Protein AF-0000000067662778 (afdb_homodimer)

Organism: Oreochromis niloticus (NCBI:txid8128)

Nearest PDB structures (foldseek):
  1ijt-assembly1_A  TM=9.883E-01  e=2.139E-20  Homo sapiens
  8om6-assembly1_A  TM=9.585E-01  e=1.084E-14  Homo sapiens
  8hue-assembly1_A  TM=9.771E-01  e=4.782E-14  Homo sapiens
  1ev2-assembly1_A  TM=9.787E-01  e=8.754E-14  Homo sapiens
  8hu7-assembly1_A  TM=9.776E-01  e=1.436E-13  Homo sapiens

Sequence (356 aa):
NQTSVTFSSAPLPVISRTRQTVRSAGSLVSPSSNVWDKREVTAKDGEYLLGIKRLRRLYCNVGIGFHIQVLPNGKITGVHNENRYTLLEISPVERGVVTLYGVRSGLFVAMNDKGKLYGSGHYNDECKFKENILANNYNAYESAAYPGMYIGLSKMGKSKRGNRVTPKMTMTHFLPRINQTSVTFSSAPLPVISRTRQTVRSAGSLVSPSSNVWDKREVTAKDGEYLLGIKRLRRLYCNVGIGFHIQVLPNGKITGVHNENRYTLLEISPVERGVVTLYGVRSGLFVAMNDKGKLYGSGHYNDECKFKENILANNYNAYESAAYPGMYIGLSKMGKSKRGNRVTPKMTMTHFLPRI

Secondary structure (DSSP, 8-state):
--------------------------------------------TTGGGTTEEEEEEEEE-STT-EEEEE-TTS-EEEESS--TTS-EEEEEEETTEEEEEETTT--EEEE-TTS-EEEESS--GGG-EEEEE-TTS-EEEEESSSTT-B--B-TTSBBPPGGG--TTSGGG-BEEE-/--------------------------------------------TTGGGTTEEEEEEEEE-STT-EEEEE-TTS-EEEESS--TTS-EEEEEEETTEEEEEETTT--EEEE-TT--EEEESS--GGG-EEEEE-TTS-EEEEESSSTT-B--B-TTSBBPPGGG--TTSGGG-BEEE-

Structure (mmCIF, N/CA/C/O backbone):
data_AF-0000000067662778-model_v1
#
loop_
_entity.id
_entity.type
_entity.pdbx_description
1 polymer 'Fibroblast growth factor'
#
loop_
_atom_site.group_PDB
_atom_site.id
_atom_site.type_symbol
_atom_site.label_atom_id
_atom_site.label_alt_id
_atom_site.label_comp_id
_atom_site.label_asym_id
_atom_site.label_entity_id
_atom_site.label_seq_id
_atom_site.pdbx_PDB_ins_code
_atom_site.Cartn_x
_atom_site.Cartn_y
_atom_site.Cartn_z
_atom_site.occupancy
_atom_site.B_iso_or_equiv
_atom_site.auth_seq_id
_atom_site.auth_comp_id
_atom_site.auth_asym_id
_atom_site.auth_atom_id
_atom_site.pdbx_PDB_model_num
ATOM 1 N N . ASN A 1 1 ? -49.344 74.562 -76.812 1 25.36 1 ASN A N 1
ATOM 2 C CA . ASN A 1 1 ? -48.375 73.562 -76.375 1 25.36 1 ASN A CA 1
ATOM 3 C C . ASN A 1 1 ? -47.906 73.812 -74.938 1 25.36 1 ASN A C 1
ATOM 5 O O . ASN A 1 1 ? -47.438 74.875 -74.625 1 25.36 1 ASN A O 1
ATOM 9 N N . GLN A 1 2 ? -48.531 73.062 -73.875 1 24.56 2 GLN A N 1
ATOM 10 C CA . GLN A 1 2 ? -48.938 73.125 -72.5 1 24.56 2 GLN A CA 1
ATOM 11 C C . GLN A 1 2 ? -47.75 72.938 -71.562 1 24.56 2 GLN A C 1
ATOM 13 O O . GLN A 1 2 ? -47.406 71.812 -71.25 1 24.56 2 GLN A O 1
ATOM 18 N N . THR A 1 3 ? -46.625 73.625 -71.688 1 27.08 3 THR A N 1
ATOM 19 C CA . THR A 1 3 ? -45.281 73.375 -71.188 1 27.08 3 THR A CA 1
ATOM 20 C C . THR A 1 3 ? -45.25 73.562 -69.625 1 27.08 3 THR A C 1
ATOM 22 O O . THR A 1 3 ? -44.188 73.625 -69.062 1 27.08 3 THR A O 1
ATOM 25 N N . SER A 1 4 ? -46.406 73.438 -68.812 1 25.17 4 SER A N 1
ATOM 26 C CA . SER A 1 4 ? -46.5 74.125 -67.5 1 25.17 4 SER A CA 1
ATOM 27 C C . SER A 1 4 ? -45.656 73.375 -66.5 1 25.17 4 SER A C 1
ATOM 29 O O . SER A 1 4 ? -45.781 73.625 -65.312 1 25.17 4 SER A O 1
ATOM 31 N N . VAL A 1 5 ? -44.438 72.688 -66.75 1 28.5 5 VAL A N 1
ATOM 32 C CA . VAL A 1 5 ? -44.25 71.625 -65.875 1 28.5 5 VAL A CA 1
ATOM 33 C C . VAL A 1 5 ? -43.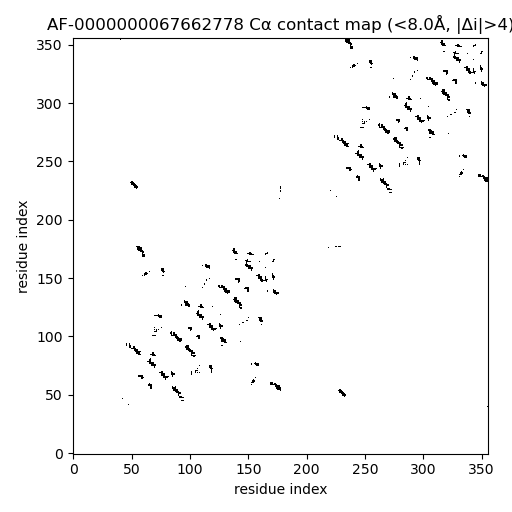75 72.125 -64.5 1 28.5 5 VAL A C 1
ATOM 35 O O . VAL A 1 5 ? -42.594 72.562 -64.375 1 28.5 5 VAL A O 1
ATOM 38 N N . THR A 1 6 ? -44.281 73.125 -63.781 1 26.53 6 THR A N 1
ATOM 39 C CA . THR A 1 6 ? -43.562 73.875 -62.75 1 26.53 6 THR A CA 1
ATOM 40 C C . THR A 1 6 ? -43.406 73 -61.5 1 26.53 6 THR A C 1
ATOM 42 O O . THR A 1 6 ? -44.312 72.875 -60.656 1 26.53 6 THR A O 1
ATOM 45 N N . PHE A 1 7 ? -42.969 71.625 -61.406 1 26.25 7 PHE A N 1
ATOM 46 C CA . PHE A 1 7 ? -43.312 70.875 -60.219 1 26.25 7 PHE A CA 1
ATOM 47 C C . PHE A 1 7 ? -42.531 71.375 -59.031 1 26.25 7 PHE A C 1
ATOM 49 O O . PHE A 1 7 ? -41.281 71.312 -59 1 26.25 7 PHE A O 1
ATOM 56 N N . SER A 1 8 ? -42.906 72.375 -58.281 1 24.66 8 SER A N 1
ATOM 57 C CA . SER A 1 8 ? -42.219 73.125 -57.219 1 24.66 8 SER A CA 1
ATOM 58 C C . SER A 1 8 ? -41.969 72.25 -55.969 1 24.66 8 SER A C 1
ATOM 60 O O . SER A 1 8 ? -41.531 72.75 -54.938 1 24.66 8 SER A O 1
ATOM 62 N N . SER A 1 9 ? -42.25 70.938 -56 1 26.59 9 SER A N 1
ATOM 63 C CA . SER A 1 9 ? -42.625 70.375 -54.719 1 26.59 9 SER A CA 1
ATOM 64 C C . SER A 1 9 ? -41.531 70.625 -53.656 1 26.59 9 SER A C 1
ATOM 66 O O . SER A 1 9 ? -40.344 70.438 -53.938 1 26.59 9 SER A O 1
ATOM 68 N N . ALA A 1 10 ? -41.875 71.375 -52.656 1 26.67 10 ALA A N 1
ATOM 69 C CA . ALA A 1 10 ? -41.281 72.125 -51.562 1 26.67 10 ALA A CA 1
ATOM 70 C C . ALA A 1 10 ? -40.406 71.188 -50.719 1 26.67 10 ALA A C 1
ATOM 72 O O . ALA A 1 10 ? -40.438 69.938 -50.875 1 26.67 10 ALA A O 1
ATOM 73 N N . PRO A 1 11 ? -40.562 71.188 -49.281 1 30.95 11 PRO A N 1
ATOM 74 C CA . PRO A 1 11 ? -39.625 71.562 -48.219 1 30.95 11 PRO A CA 1
ATOM 75 C C . PRO A 1 11 ? -39.125 70.312 -47.469 1 30.95 11 PRO A C 1
ATOM 77 O O . PRO A 1 11 ? -39.906 69.562 -46.875 1 30.95 11 PRO A O 1
ATOM 80 N N . LEU A 1 12 ? -38.531 69.25 -47.875 1 31.25 12 LEU A N 1
ATOM 81 C CA . LEU A 1 12 ? -38.531 68 -47.125 1 31.25 12 LEU A CA 1
ATOM 82 C C . LEU A 1 12 ? -37.688 68.125 -45.875 1 31.25 12 LEU A C 1
ATOM 84 O O . LEU A 1 12 ? -36.469 68.188 -45.938 1 31.25 12 LEU A O 1
ATOM 88 N N . PRO A 1 13 ? -38 69.125 -44.875 1 28.48 13 PRO A N 1
ATOM 89 C CA . PRO A 1 13 ? -36.844 69.438 -44 1 28.48 13 PRO A CA 1
ATOM 90 C C . PRO A 1 13 ? -36.438 68.188 -43.125 1 28.48 13 PRO A C 1
ATOM 92 O O . PRO A 1 13 ? -35.281 68.125 -42.688 1 28.48 13 PRO A O 1
ATOM 95 N N . VAL A 1 14 ? -37.375 67.312 -42.75 1 31.33 14 VAL A N 1
ATOM 96 C CA . VAL A 1 14 ? -37.469 67 -41.344 1 31.33 14 VAL A CA 1
ATOM 97 C C . VAL A 1 14 ? -36.219 66.25 -40.938 1 31.33 14 VAL A C 1
ATOM 99 O O . VAL A 1 14 ? -35.906 65.188 -41.5 1 31.33 14 VAL A O 1
ATOM 102 N N . ILE A 1 15 ? -35.219 66.812 -40.281 1 23.52 15 ILE A N 1
ATOM 103 C CA . ILE A 1 15 ? -33.844 66.625 -39.875 1 23.52 15 ILE A CA 1
ATOM 104 C C . ILE A 1 15 ? -33.719 65.375 -39.031 1 23.52 15 ILE A C 1
ATOM 106 O O . ILE A 1 15 ? -32.875 64.5 -39.312 1 23.52 15 ILE A O 1
ATOM 110 N N . SER A 1 16 ? -34.125 65.375 -37.75 1 24.59 16 SER A N 1
ATOM 111 C CA . SER A 1 16 ? -33.156 65.25 -36.625 1 24.59 16 SER A CA 1
ATOM 112 C C . SER A 1 16 ? -33.031 63.812 -36.188 1 24.59 16 SER A C 1
ATOM 114 O O . SER A 1 16 ? -34 63.188 -35.812 1 24.59 16 SER A O 1
ATOM 116 N N . ARG A 1 17 ? -32.188 63 -36.75 1 21.67 17 ARG A N 1
ATOM 117 C CA . ARG A 1 17 ? -31.984 61.562 -36.625 1 21.67 17 ARG A CA 1
ATOM 118 C C . ARG A 1 17 ? -31.875 61.125 -35.188 1 21.67 17 ARG A C 1
ATOM 120 O O . ARG A 1 17 ? -31.688 61.969 -34.281 1 21.67 17 ARG A O 1
ATOM 127 N N . THR A 1 18 ? -30.953 60.062 -34.875 1 24.97 18 THR A N 1
ATOM 128 C CA . THR A 1 18 ? -30.828 58.656 -34.469 1 24.97 18 THR A CA 1
ATOM 129 C C . THR A 1 18 ? -30.125 58.531 -33.125 1 24.97 18 THR A C 1
ATOM 131 O O . THR A 1 18 ? -28.953 58.875 -33 1 24.97 18 THR A O 1
ATOM 134 N N . ARG A 1 19 ? -30.672 58.906 -31.969 1 24.23 19 ARG A N 1
ATOM 135 C CA . ARG A 1 19 ? -30.016 58.781 -30.656 1 24.23 19 ARG A CA 1
ATOM 136 C C . ARG A 1 19 ? -29.516 57.375 -30.422 1 24.23 19 ARG A C 1
ATOM 138 O O . ARG A 1 19 ? -30.281 56.406 -30.469 1 24.23 19 ARG A O 1
ATOM 145 N N . GLN A 1 20 ? -28.266 57.031 -30.766 1 23.95 20 GLN A N 1
ATOM 146 C CA . GLN A 1 20 ? -27.547 55.781 -30.578 1 23.95 20 GLN A CA 1
ATOM 147 C C . GLN A 1 20 ? -27.438 55.406 -29.094 1 23.95 20 GLN A C 1
ATOM 149 O O . GLN A 1 20 ? -26.844 56.156 -28.312 1 23.95 20 GLN A O 1
ATOM 154 N N . THR A 1 21 ? -28.562 55.031 -28.453 1 25.27 21 THR A N 1
ATOM 155 C CA . THR A 1 21 ? -28.484 54.562 -27.062 1 25.27 21 THR A CA 1
ATOM 156 C C . THR A 1 21 ? -27.328 53.594 -26.891 1 25.27 21 THR A C 1
ATOM 158 O O . THR A 1 21 ? -27.25 52.594 -27.594 1 25.27 21 THR A O 1
ATOM 161 N N . VAL A 1 22 ? -26.156 54.031 -26.562 1 26.81 22 VAL A N 1
ATOM 162 C CA . VAL A 1 22 ? -24.953 53.281 -26.141 1 26.81 22 VAL A CA 1
ATOM 163 C C . VAL A 1 22 ? -25.312 52.344 -24.984 1 26.81 22 VAL A C 1
ATOM 165 O O . VAL A 1 22 ? -25.688 52.781 -23.906 1 26.81 22 VAL A O 1
ATOM 168 N N . ARG A 1 23 ? -26.141 51.344 -25.172 1 28.16 23 ARG A N 1
ATOM 169 C CA . ARG A 1 23 ? -26.312 50.344 -24.125 1 28.16 23 ARG A CA 1
ATOM 170 C C . ARG A 1 23 ? -24.969 49.875 -23.594 1 28.16 23 ARG A C 1
ATOM 172 O O . ARG A 1 23 ? -24.125 49.375 -24.344 1 28.16 23 ARG A O 1
ATOM 179 N N . SER A 1 24 ? -24.234 50.75 -22.828 1 24.78 24 SER A N 1
ATOM 180 C CA . SER A 1 24 ? -23.047 50.312 -22.109 1 24.78 24 SER A CA 1
ATOM 181 C C . SER A 1 24 ? -23.297 49 -21.406 1 24.78 24 SER A C 1
ATOM 183 O O . SER A 1 24 ? -24.109 48.906 -20.5 1 24.78 24 SER A O 1
ATOM 185 N N . ALA A 1 25 ? -23.5 48 -22.094 1 27.75 25 ALA A N 1
ATOM 186 C CA . ALA A 1 25 ? -23.656 46.656 -21.547 1 27.75 25 ALA A CA 1
ATOM 187 C C . ALA A 1 25 ? -22.531 46.344 -20.562 1 27.75 25 ALA A C 1
ATOM 189 O O . ALA A 1 25 ? -21.344 46.344 -20.922 1 27.75 25 ALA A O 1
ATOM 190 N N . GLY A 1 26 ? -22.578 47.031 -19.391 1 28.42 26 GLY A N 1
ATOM 191 C CA . GLY A 1 26 ? -21.703 46.562 -18.328 1 28.42 26 GLY A CA 1
ATOM 192 C C . GLY A 1 26 ? -21.562 45.031 -18.312 1 28.42 26 GLY A C 1
ATOM 193 O O . GLY A 1 26 ? -22.562 44.312 -18.375 1 28.42 26 GLY A O 1
ATOM 194 N N . SER A 1 27 ? -20.609 44.594 -19.062 1 29.81 27 SER A N 1
ATOM 195 C CA . SER A 1 27 ? -20.234 43.188 -19.094 1 29.81 27 SER A CA 1
ATOM 196 C C . SER A 1 27 ? -20.172 42.625 -17.688 1 29.81 27 SER A C 1
ATOM 198 O O . SER A 1 27 ? -19.422 43.094 -16.844 1 29.81 27 SER A O 1
ATOM 200 N N . LEU A 1 28 ? -21.375 42.438 -17.094 1 30.27 28 LEU A N 1
ATOM 201 C CA . LEU A 1 28 ? -21.406 41.594 -15.891 1 30.27 28 LEU A CA 1
ATOM 202 C C . LEU A 1 28 ? -20.406 40.438 -16 1 30.27 28 LEU A C 1
ATOM 204 O O . LEU A 1 28 ? -20.531 39.594 -16.891 1 30.27 28 LEU A O 1
ATOM 208 N N . VAL A 1 29 ? -19.125 40.844 -15.992 1 31.83 29 VAL A N 1
ATOM 209 C CA . VAL A 1 29 ? -18.172 39.75 -15.758 1 31.83 29 VAL A CA 1
ATOM 210 C C . VAL A 1 29 ? -18.703 38.812 -14.703 1 31.83 29 VAL A C 1
ATOM 212 O O . VAL A 1 29 ? -19 39.219 -13.578 1 31.83 29 VAL A O 1
ATOM 215 N N . SER A 1 30 ? -19.656 38 -15.117 1 33.47 30 SER A N 1
ATOM 216 C CA . SER A 1 30 ? -20.047 36.875 -14.297 1 33.47 30 SER A CA 1
ATOM 217 C C . SER A 1 30 ? -18.844 36.25 -13.602 1 33.47 30 SER A C 1
ATOM 219 O O . SER A 1 30 ? -17.797 36.062 -14.219 1 33.47 30 SER A O 1
ATOM 221 N N . PRO A 1 31 ? -18.672 36.625 -12.328 1 31.81 31 PRO A N 1
ATOM 222 C CA . PRO A 1 31 ? -17.578 35.938 -11.641 1 31.81 31 PRO A CA 1
ATOM 223 C C . PRO A 1 31 ? -17.438 34.469 -12.078 1 31.81 31 PRO A C 1
ATOM 225 O O . PRO A 1 31 ? -18.422 33.781 -12.203 1 31.81 31 PRO A O 1
ATOM 228 N N . SER A 1 32 ? -16.703 34.281 -13.109 1 31.09 32 SER A N 1
ATOM 229 C CA . SER A 1 32 ? -16.25 32.906 -13.391 1 31.09 32 SER A CA 1
ATOM 230 C C . SER A 1 32 ? -16.094 32.094 -12.109 1 31.09 32 SER A C 1
ATOM 232 O O . SER A 1 32 ? -15.242 32.406 -11.273 1 31.09 32 SER A O 1
ATOM 234 N N . SER A 1 33 ? -17.281 31.812 -11.477 1 31.55 33 SER A N 1
ATOM 235 C CA . SER A 1 33 ? -17.312 30.719 -10.508 1 31.55 33 SER A CA 1
ATOM 236 C C . SER A 1 33 ? -16.234 29.688 -10.805 1 31.55 33 SER A C 1
ATOM 238 O O . SER A 1 33 ? -16.234 29.047 -11.859 1 31.55 33 SER A O 1
ATOM 240 N N . ASN A 1 34 ? -15.078 30.156 -10.812 1 32.44 34 ASN A N 1
ATOM 241 C CA . ASN A 1 34 ? -14.023 29.141 -10.773 1 32.44 34 ASN A CA 1
ATOM 242 C C . ASN A 1 34 ? -14.492 27.859 -10.094 1 32.44 34 ASN A C 1
ATOM 244 O O . ASN A 1 34 ? -14.664 27.828 -8.875 1 32.44 34 ASN A O 1
ATOM 248 N N . VAL A 1 35 ? -15.602 27.422 -10.578 1 31.83 35 VAL A N 1
ATOM 249 C CA . VAL A 1 35 ? -16.016 26.047 -10.367 1 31.83 35 VAL A CA 1
ATOM 250 C C . VAL A 1 35 ? -14.789 25.156 -10.18 1 31.83 35 VAL A C 1
ATOM 252 O O . VAL A 1 35 ? -14.039 24.922 -11.133 1 31.83 35 VAL A O 1
ATOM 255 N N . TRP A 1 36 ? -14.039 25.547 -9.25 1 35.91 36 TRP A N 1
ATOM 256 C CA . TRP A 1 36 ? -13.258 24.422 -8.773 1 35.91 36 TRP A CA 1
ATOM 257 C C . TRP A 1 36 ? -13.945 23.094 -9.102 1 35.91 36 TRP A C 1
ATOM 259 O O . TRP A 1 36 ? -15.07 22.844 -8.664 1 35.91 36 TRP A O 1
ATOM 269 N N . ASP A 1 37 ? -14.078 22.875 -10.375 1 32.66 37 ASP A N 1
ATOM 270 C CA . ASP A 1 37 ? -14.469 21.562 -10.867 1 32.66 37 ASP A CA 1
ATOM 271 C C . ASP A 1 37 ? -14.289 20.5 -9.789 1 32.66 37 ASP A C 1
ATOM 273 O O . ASP A 1 37 ? -13.172 20.25 -9.32 1 32.66 37 ASP A O 1
ATOM 277 N N . LYS A 1 38 ? -15.023 20.5 -8.758 1 34.12 38 LYS A N 1
ATOM 278 C CA . LYS A 1 38 ? -15.383 19.25 -8.102 1 34.12 38 LYS A CA 1
ATOM 279 C C . LYS A 1 38 ? -15.109 18.047 -9.008 1 34.12 38 LYS A C 1
ATOM 281 O O . LYS A 1 38 ? -16.031 17.406 -9.492 1 34.12 38 LYS A O 1
ATOM 286 N N . ARG A 1 39 ? -14.711 18.297 -10.242 1 36.09 39 ARG A N 1
ATOM 287 C CA . ARG A 1 39 ? -14.453 16.938 -10.695 1 36.09 39 ARG A CA 1
ATOM 288 C C . ARG A 1 39 ? -14.148 16 -9.523 1 36.09 39 ARG A C 1
ATOM 290 O O . ARG A 1 39 ? -13.156 16.203 -8.82 1 36.09 39 ARG A O 1
ATOM 297 N N . GLU A 1 40 ? -15.055 15.93 -8.57 1 35.84 40 GLU A N 1
ATOM 298 C CA . GLU A 1 40 ? -15.078 14.609 -7.957 1 35.84 40 GLU A CA 1
ATOM 299 C C . GLU A 1 40 ? -14.055 13.68 -8.609 1 35.84 40 GLU A C 1
ATOM 301 O O . GLU A 1 40 ? -14.133 13.398 -9.805 1 35.84 40 GLU A O 1
ATOM 306 N N . VAL A 1 41 ? -12.836 14 -8.547 1 40.75 41 VAL A N 1
ATOM 307 C CA . VAL A 1 41 ? -12.031 12.898 -9.07 1 40.75 41 VAL A CA 1
ATOM 308 C C . VAL A 1 41 ? -12.891 11.641 -9.18 1 40.75 41 VAL A C 1
ATOM 310 O O . VAL A 1 41 ? -13.188 11 -8.172 1 40.75 41 VAL A O 1
ATOM 313 N N . THR A 1 42 ? -14.078 11.812 -9.539 1 37.09 42 THR A N 1
ATOM 314 C CA . THR A 1 42 ? -14.695 10.562 -9.961 1 37.09 42 THR A CA 1
ATOM 315 C C . THR A 1 42 ? -13.633 9.547 -10.367 1 37.09 42 THR A C 1
ATOM 317 O O . THR A 1 42 ? -12.844 9.797 -11.281 1 37.09 42 THR A O 1
ATOM 320 N N . ALA A 1 43 ? -12.984 9.109 -9.445 1 43.78 43 ALA A N 1
ATOM 321 C CA . ALA A 1 43 ? -12.117 7.992 -9.805 1 43.78 43 ALA A CA 1
ATOM 322 C C . ALA A 1 43 ? -12.516 7.395 -11.148 1 43.78 43 ALA A C 1
ATOM 324 O O . ALA A 1 43 ? -13.617 6.863 -11.297 1 43.78 43 ALA A O 1
ATOM 325 N N . LYS A 1 44 ? -12.258 8.031 -12.305 1 51 44 LYS A N 1
ATOM 326 C CA . LYS A 1 44 ? -12.398 7.133 -13.445 1 51 44 LYS A CA 1
ATOM 327 C C . LYS A 1 44 ? -12.398 5.676 -13 1 51 44 LYS A C 1
ATOM 329 O O . LYS A 1 44 ? -11.875 5.348 -11.93 1 51 44 LYS A O 1
ATOM 334 N N . ASP A 1 45 ? -13.055 4.777 -13.625 1 53.06 45 ASP A N 1
ATOM 335 C CA . ASP A 1 45 ? -13.148 3.355 -13.305 1 53.06 45 ASP A CA 1
ATOM 336 C C . ASP A 1 45 ? -11.797 2.801 -12.859 1 53.06 45 ASP A C 1
ATOM 338 O O . ASP A 1 45 ? -10.82 2.85 -13.609 1 53.06 45 ASP A O 1
ATOM 342 N N . GLY A 1 46 ? -11.477 2.76 -11.547 1 71.44 46 GLY A N 1
ATOM 343 C CA . GLY A 1 46 ? -10.344 2.049 -10.977 1 71.44 46 GLY A CA 1
ATOM 344 C C . GLY A 1 46 ? -9.266 2.973 -10.445 1 71.44 46 GLY A C 1
ATOM 345 O O . GLY A 1 46 ? -8.234 2.512 -9.953 1 71.44 46 GLY A O 1
ATOM 346 N N . GLU A 1 47 ? -9.375 4.359 -10.711 1 75.81 47 GLU A N 1
ATOM 347 C CA . GLU A 1 47 ? -8.344 5.289 -10.273 1 75.81 47 GLU A CA 1
ATOM 348 C C . GLU A 1 47 ? -8.086 5.176 -8.773 1 75.81 47 GLU A C 1
ATOM 350 O O . GLU A 1 47 ? -6.961 5.391 -8.312 1 75.81 47 GLU A O 1
ATOM 355 N N . TYR A 1 48 ? -9.141 4.875 -8.109 1 77.81 48 TYR A N 1
ATOM 356 C CA . TYR A 1 48 ? -9 4.773 -6.66 1 77.81 48 TYR A CA 1
ATOM 357 C C . TYR A 1 48 ? -8.102 3.604 -6.281 1 77.81 48 TYR A C 1
ATOM 359 O O . TYR A 1 48 ? -7.629 3.518 -5.145 1 77.81 48 TYR A O 1
ATOM 367 N N . LEU A 1 49 ? -7.887 2.775 -7.199 1 87.5 49 LEU A N 1
ATOM 368 C CA . LEU A 1 49 ? -7.039 1.617 -6.938 1 87.5 49 LEU A CA 1
ATOM 369 C C . LEU A 1 49 ? -5.562 1.994 -7.027 1 87.5 49 LEU A C 1
ATOM 371 O O . LEU A 1 49 ? -4.699 1.254 -6.551 1 87.5 49 LEU A O 1
ATOM 375 N N . LEU A 1 50 ? -5.387 3.084 -7.676 1 84.44 50 LEU A N 1
ATOM 376 C CA . LEU A 1 50 ? -4.004 3.484 -7.906 1 84.44 50 LEU A CA 1
ATOM 377 C C . LEU A 1 50 ? -3.312 3.832 -6.59 1 84.44 50 LEU A C 1
ATOM 379 O O . LEU A 1 50 ? -3.875 4.543 -5.758 1 84.44 50 LEU A O 1
ATOM 383 N N . GLY A 1 51 ? -2.168 3.166 -6.367 1 88.62 51 GLY A N 1
ATOM 384 C CA . GLY A 1 51 ? -1.346 3.525 -5.223 1 88.62 51 GLY A CA 1
ATOM 385 C C . GLY A 1 51 ? -1.618 2.67 -4 1 88.62 51 GLY A C 1
ATOM 386 O O . GLY A 1 51 ? -0.96 2.822 -2.969 1 88.62 51 GLY A O 1
ATOM 387 N N . ILE A 1 52 ? -2.629 1.854 -4.066 1 92.06 52 ILE A N 1
ATOM 388 C CA . ILE A 1 52 ? -2.855 0.914 -2.973 1 92.06 52 ILE A CA 1
ATOM 389 C C . ILE A 1 52 ? -1.856 -0.237 -3.066 1 92.06 52 ILE A C 1
ATOM 391 O O . ILE A 1 52 ? -1.675 -0.824 -4.137 1 92.06 52 ILE A O 1
ATOM 395 N N . LYS A 1 53 ? -1.212 -0.501 -1.96 1 94.62 53 LYS A N 1
ATOM 396 C CA . LYS A 1 53 ? -0.228 -1.579 -1.919 1 94.62 53 LYS A CA 1
ATOM 397 C C . LYS A 1 53 ? -0.334 -2.369 -0.618 1 94.62 53 LYS A C 1
ATOM 399 O O . LYS A 1 53 ? -0.59 -1.798 0.444 1 94.62 53 LYS A O 1
ATOM 404 N N . ARG A 1 54 ? -0.145 -3.688 -0.756 1 95.69 54 ARG A N 1
ATOM 405 C CA . ARG A 1 54 ? -0.063 -4.578 0.395 1 95.69 54 ARG A CA 1
ATOM 406 C C . ARG A 1 54 ? 1.261 -5.34 0.406 1 95.69 54 ARG A C 1
ATOM 408 O O . ARG A 1 54 ? 1.59 -6.035 -0.555 1 95.69 54 ARG A O 1
ATOM 415 N N . LEU A 1 55 ? 2.057 -5.176 1.394 1 95.19 55 LEU A N 1
ATOM 416 C CA . LEU A 1 55 ? 3.254 -5.984 1.588 1 95.19 55 LEU A CA 1
ATOM 417 C C . LEU A 1 55 ? 2.932 -7.254 2.373 1 95.19 55 LEU A C 1
ATOM 419 O O . LEU A 1 55 ? 2.568 -7.184 3.551 1 95.19 55 LEU A O 1
ATOM 423 N N . ARG A 1 56 ? 2.992 -8.383 1.639 1 96.12 56 ARG A N 1
ATOM 424 C CA . ARG A 1 56 ? 2.631 -9.664 2.236 1 96.12 56 ARG A CA 1
ATOM 425 C C . ARG A 1 56 ? 3.561 -10.773 1.757 1 96.12 56 ARG A C 1
ATOM 427 O O . ARG A 1 56 ? 4.195 -10.648 0.706 1 96.12 56 ARG A O 1
ATOM 434 N N . ARG A 1 57 ? 3.664 -11.789 2.574 1 97.5 57 ARG A N 1
ATOM 435 C CA . ARG A 1 57 ? 4.168 -13.086 2.131 1 97.5 57 ARG A CA 1
ATOM 436 C C . ARG A 1 57 ? 3.021 -14.062 1.867 1 97.5 57 ARG A C 1
ATOM 438 O O . ARG A 1 57 ? 1.993 -14.016 2.547 1 97.5 57 ARG A O 1
ATOM 445 N N . LEU A 1 58 ? 3.207 -14.898 0.895 1 98.38 58 LEU A N 1
ATOM 446 C CA . LEU A 1 58 ? 2.164 -15.859 0.538 1 98.38 58 LEU A CA 1
ATOM 447 C C . LEU A 1 58 ? 2.584 -17.281 0.901 1 98.38 58 LEU A C 1
ATOM 449 O O . LEU A 1 58 ? 3.514 -17.828 0.307 1 98.38 58 LEU A O 1
ATOM 453 N N . TYR A 1 59 ? 1.905 -17.828 1.857 1 98.19 59 TYR A N 1
ATOM 454 C CA . TYR A 1 59 ? 2.205 -19.156 2.393 1 98.19 59 TYR A CA 1
ATOM 455 C C . TYR A 1 59 ? 1.265 -20.203 1.81 1 98.19 59 TYR A C 1
ATOM 457 O O . TYR A 1 59 ? 0.046 -20.016 1.795 1 98.19 59 TYR A O 1
ATOM 465 N N . CYS A 1 60 ? 1.808 -21.219 1.321 1 98 60 CYS A N 1
ATOM 466 C CA . CYS A 1 60 ? 1.074 -22.375 0.808 1 98 60 CYS A CA 1
ATOM 467 C C . CYS A 1 60 ? 1.309 -23.609 1.678 1 98 60 CYS A C 1
ATOM 469 O O . CYS A 1 60 ? 2.445 -24.062 1.824 1 98 60 CYS A O 1
ATOM 471 N N . ASN A 1 61 ? 0.258 -24.156 2.16 1 95.38 61 ASN A N 1
ATOM 472 C CA . ASN A 1 61 ? 0.358 -25.266 3.092 1 95.38 61 ASN A CA 1
ATOM 473 C C . ASN A 1 61 ? 0.386 -26.609 2.359 1 95.38 61 ASN A C 1
ATOM 475 O O . ASN A 1 61 ? -0.319 -27.547 2.74 1 95.38 61 ASN A O 1
ATOM 479 N N . VAL A 1 62 ? 1.065 -26.703 1.312 1 95.94 62 VAL A N 1
ATOM 480 C CA . VAL A 1 62 ? 1.3 -27.969 0.608 1 95.94 62 VAL A CA 1
ATOM 481 C C . VAL A 1 62 ? 2.586 -28.609 1.118 1 95.94 62 VAL A C 1
ATOM 483 O O . VAL A 1 62 ? 3.584 -27.922 1.352 1 95.94 62 VAL A O 1
ATOM 486 N N . GLY A 1 63 ? 2.578 -29.953 1.471 1 92.06 63 GLY A N 1
ATOM 487 C CA . GLY A 1 63 ? 3.742 -30.578 2.072 1 92.06 63 GLY A CA 1
ATOM 488 C C . GLY A 1 63 ? 4.051 -30.062 3.465 1 92.06 63 GLY A C 1
ATOM 489 O O . GLY A 1 63 ? 3.18 -30.062 4.34 1 92.06 63 GLY A O 1
ATOM 490 N N . ILE A 1 64 ? 5.254 -29.547 3.648 1 93.12 64 ILE A N 1
ATOM 491 C CA . ILE A 1 64 ? 5.637 -29.016 4.949 1 93.12 64 ILE A CA 1
ATOM 492 C C . ILE A 1 64 ? 5.363 -27.516 4.996 1 93.12 64 ILE A C 1
ATOM 494 O O . ILE A 1 64 ? 5.574 -26.875 6.023 1 93.12 64 ILE A O 1
ATOM 498 N N . GLY A 1 65 ? 4.922 -27.031 3.914 1 97.12 65 GLY A N 1
ATOM 499 C CA . GLY A 1 65 ? 4.621 -25.609 3.854 1 97.12 65 GLY A CA 1
ATOM 500 C C . GLY A 1 65 ? 5.707 -24.797 3.176 1 97.12 65 GLY A C 1
ATOM 501 O O . GLY A 1 65 ? 6.898 -25.062 3.357 1 97.12 65 GLY A O 1
ATOM 502 N N . PHE A 1 66 ? 5.219 -23.828 2.316 1 98.19 66 PHE A N 1
ATOM 503 C CA . PHE A 1 66 ? 6.168 -23.031 1.538 1 98.19 66 PHE A CA 1
ATOM 504 C C . PHE A 1 66 ? 5.695 -21.594 1.414 1 98.19 66 PHE A C 1
ATOM 506 O O . PHE A 1 66 ? 4.496 -21.328 1.3 1 98.19 66 PHE A O 1
ATOM 513 N N . HIS A 1 67 ? 6.602 -20.703 1.46 1 98.5 67 HIS A N 1
ATOM 514 C CA . HIS A 1 67 ? 6.371 -19.359 0.977 1 98.5 67 HIS A CA 1
ATOM 515 C C . HIS A 1 67 ? 6.809 -19.203 -0.476 1 98.5 67 HIS A C 1
ATOM 517 O O . HIS A 1 67 ? 7.859 -19.719 -0.868 1 98.5 67 HIS A O 1
ATOM 523 N N . ILE A 1 68 ? 6.02 -18.5 -1.235 1 98.5 68 ILE A N 1
ATOM 524 C CA . ILE A 1 68 ? 6.465 -18.203 -2.59 1 98.5 68 ILE A CA 1
ATOM 525 C C . ILE A 1 68 ? 7.602 -17.188 -2.545 1 98.5 68 ILE A C 1
ATOM 527 O O . ILE A 1 68 ? 7.566 -16.25 -1.745 1 98.5 68 ILE A O 1
ATOM 531 N N . GLN A 1 69 ? 8.617 -17.375 -3.287 1 98.75 69 GLN A N 1
ATOM 532 C CA . GLN A 1 69 ? 9.703 -16.406 -3.416 1 98.75 69 GLN A CA 1
ATOM 533 C C . GLN A 1 69 ? 9.977 -16.078 -4.879 1 98.75 69 GLN A C 1
ATOM 535 O O . GLN A 1 69 ? 9.828 -16.938 -5.754 1 98.75 69 GLN A O 1
ATOM 540 N N . VAL A 1 70 ? 10.312 -14.93 -5.109 1 98.88 70 VAL A N 1
ATOM 541 C CA . VAL A 1 70 ? 10.734 -14.453 -6.422 1 98.88 70 VAL A CA 1
ATOM 542 C C . VAL A 1 70 ? 12.242 -14.188 -6.422 1 98.88 70 VAL A C 1
ATOM 544 O O . VAL A 1 70 ? 12.703 -13.219 -5.828 1 98.88 70 VAL A O 1
ATOM 547 N N . LEU A 1 71 ? 12.938 -15.031 -7.152 1 98.69 71 LEU A N 1
ATOM 548 C CA . LEU A 1 71 ? 14.391 -14.93 -7.148 1 98.69 71 LEU A CA 1
ATOM 549 C C . LEU A 1 71 ? 14.875 -13.953 -8.219 1 98.69 71 LEU A C 1
ATOM 551 O O . LEU A 1 71 ? 14.195 -13.742 -9.227 1 98.69 71 LEU A O 1
ATOM 555 N N . PRO A 1 72 ? 16.078 -13.406 -8.047 1 98.44 72 PRO A N 1
ATOM 556 C CA . PRO A 1 72 ? 16.594 -12.406 -8.992 1 98.44 72 PRO A CA 1
ATOM 557 C C . PRO A 1 72 ? 16.812 -12.977 -10.391 1 98.44 72 PRO A C 1
ATOM 559 O O . PRO A 1 72 ? 16.844 -12.227 -11.367 1 98.44 72 PRO A O 1
ATOM 562 N N . ASN A 1 73 ? 16.969 -14.266 -10.5 1 98.31 73 ASN A N 1
ATOM 563 C CA . ASN A 1 73 ? 17.172 -14.867 -11.82 1 98.31 73 ASN A CA 1
ATOM 564 C C . ASN A 1 73 ? 15.836 -15.156 -12.508 1 98.31 73 ASN A C 1
ATOM 566 O O . ASN A 1 73 ? 15.812 -15.75 -13.586 1 98.31 73 ASN A O 1
ATOM 570 N N . GLY A 1 74 ? 14.758 -14.836 -11.82 1 98.56 74 GLY A N 1
ATOM 571 C CA . GLY A 1 74 ? 13.453 -14.93 -12.461 1 98.56 74 GLY A CA 1
ATOM 572 C C . GLY A 1 74 ? 12.688 -16.188 -12.07 1 98.56 74 GLY A C 1
ATOM 573 O O . GLY A 1 74 ? 11.523 -16.344 -12.43 1 98.56 74 GLY A O 1
ATOM 574 N N . LYS A 1 75 ? 13.305 -16.953 -11.305 1 98.69 75 LYS A N 1
ATOM 575 C CA . LYS A 1 75 ? 12.633 -18.172 -10.875 1 98.69 75 LYS A CA 1
ATOM 576 C C . LYS A 1 75 ? 11.648 -17.891 -9.75 1 98.69 75 LYS A C 1
ATOM 578 O O . LYS A 1 75 ? 11.938 -17.109 -8.836 1 98.69 75 LYS A O 1
ATOM 583 N N . ILE A 1 76 ? 10.523 -18.531 -9.805 1 98.75 76 ILE A N 1
ATOM 584 C CA . ILE A 1 76 ? 9.508 -18.516 -8.766 1 98.75 76 ILE A CA 1
ATOM 585 C C . ILE A 1 76 ? 9.414 -19.891 -8.109 1 98.75 76 ILE A C 1
ATOM 587 O O . ILE A 1 76 ? 9.164 -20.891 -8.781 1 98.75 76 ILE A O 1
ATOM 591 N N . THR A 1 77 ? 9.68 -19.938 -6.863 1 98.44 77 THR A N 1
ATOM 592 C CA . THR A 1 77 ? 9.711 -21.219 -6.156 1 98.44 77 THR A CA 1
ATOM 593 C C . THR A 1 77 ? 9.156 -21.062 -4.742 1 98.44 77 THR A C 1
ATOM 595 O O . THR A 1 77 ? 8.859 -19.953 -4.305 1 98.44 77 THR A O 1
ATOM 598 N N . GLY A 1 78 ? 8.961 -22.203 -4.133 1 98.56 78 GLY A N 1
ATOM 599 C CA . GLY A 1 78 ? 8.617 -22.234 -2.717 1 98.56 78 GLY A CA 1
ATOM 600 C C . GLY A 1 78 ? 9.82 -22.438 -1.815 1 98.56 78 GLY A C 1
ATOM 601 O O . GLY A 1 78 ? 10.75 -23.172 -2.166 1 98.56 78 GLY A O 1
ATOM 602 N N . VAL A 1 79 ? 9.805 -21.766 -0.688 1 98.38 79 VAL A N 1
ATOM 603 C CA . VAL A 1 79 ? 10.844 -21.953 0.32 1 98.38 79 VAL A CA 1
ATOM 604 C C . VAL A 1 79 ? 10.211 -22.062 1.704 1 98.38 79 VAL A C 1
ATOM 606 O O . VAL A 1 79 ? 9.188 -21.422 1.977 1 98.38 79 VAL A O 1
ATOM 609 N N . HIS A 1 80 ? 10.781 -22.891 2.471 1 97.69 80 HIS A N 1
ATOM 610 C CA . HIS A 1 80 ? 10.203 -23.125 3.787 1 97.69 80 HIS A CA 1
ATOM 611 C C . HIS A 1 80 ? 10.383 -21.922 4.699 1 97.69 80 HIS A C 1
ATOM 613 O O . HIS A 1 80 ? 9.422 -21.453 5.312 1 97.69 80 HIS A O 1
ATOM 619 N N . ASN A 1 81 ? 11.602 -21.406 4.742 1 96.19 81 ASN A N 1
ATOM 620 C CA . ASN A 1 81 ? 11.906 -20.281 5.625 1 96.19 81 ASN A CA 1
ATOM 621 C C . ASN A 1 81 ? 11.781 -18.953 4.898 1 96.19 81 ASN A C 1
ATOM 623 O O . ASN A 1 81 ? 12.273 -18.797 3.779 1 96.19 81 ASN A O 1
ATOM 627 N N . GLU A 1 82 ? 11.109 -18.078 5.574 1 95.94 82 GLU A N 1
ATOM 628 C CA . GLU A 1 82 ? 11.016 -16.734 5.012 1 95.94 82 GLU A CA 1
ATOM 629 C C . GLU A 1 82 ? 12.406 -16.141 4.77 1 95.94 82 GLU A C 1
ATOM 631 O O . GLU A 1 82 ? 13.336 -16.375 5.539 1 95.94 82 GLU A O 1
ATOM 636 N N . ASN A 1 83 ? 12.578 -15.375 3.768 1 97.19 83 ASN A N 1
ATOM 637 C CA . ASN A 1 83 ? 13.805 -14.648 3.445 1 97.19 83 ASN A CA 1
ATOM 638 C C . ASN A 1 83 ? 13.508 -13.375 2.66 1 97.19 83 ASN A C 1
ATOM 640 O O . ASN A 1 83 ? 12.352 -12.961 2.559 1 97.19 83 ASN A O 1
ATOM 644 N N . ARG A 1 84 ? 14.547 -12.758 2.17 1 97.69 84 ARG A N 1
ATOM 645 C CA . ARG A 1 84 ? 14.383 -11.461 1.525 1 97.69 84 ARG A CA 1
ATOM 646 C C . ARG A 1 84 ? 13.633 -11.594 0.207 1 97.69 84 ARG A C 1
ATOM 648 O O . ARG A 1 84 ? 13.07 -10.617 -0.293 1 97.69 84 ARG A O 1
ATOM 655 N N . TYR A 1 85 ? 13.492 -12.758 -0.296 1 98.69 85 TYR A N 1
ATOM 656 C CA . TYR A 1 85 ? 12.875 -12.938 -1.605 1 98.69 85 TYR A CA 1
ATOM 657 C C . TYR A 1 85 ? 11.438 -13.43 -1.467 1 98.69 85 TYR A C 1
ATOM 659 O O . TYR A 1 85 ? 10.766 -13.672 -2.467 1 98.69 85 TYR A O 1
ATOM 667 N N . THR A 1 86 ? 10.914 -13.547 -0.241 1 98.56 86 THR A N 1
ATOM 668 C CA . THR A 1 86 ? 9.555 -14.016 -0.016 1 98.56 86 THR A CA 1
ATOM 669 C C . THR A 1 86 ? 8.602 -12.844 0.207 1 98.56 86 THR A C 1
ATOM 671 O O . THR A 1 86 ? 7.383 -13.023 0.23 1 98.56 86 THR A O 1
ATOM 674 N N . LEU A 1 87 ? 9.125 -11.648 0.355 1 97.81 87 LEU A N 1
ATOM 675 C CA . LEU A 1 87 ? 8.266 -10.484 0.545 1 97.81 87 LEU A CA 1
ATOM 676 C C . LEU A 1 87 ? 7.738 -9.977 -0.792 1 97.81 87 LEU A C 1
ATOM 678 O O . LEU A 1 87 ? 8.516 -9.664 -1.694 1 97.81 87 LEU A O 1
ATOM 682 N N . LEU A 1 88 ? 6.41 -9.891 -0.865 1 98.31 88 LEU A N 1
ATOM 683 C CA . LEU A 1 88 ? 5.742 -9.453 -2.086 1 98.31 88 LEU A CA 1
ATOM 684 C C . LEU A 1 88 ? 4.961 -8.164 -1.846 1 98.31 88 LEU A C 1
ATOM 686 O O . LEU A 1 88 ? 4.516 -7.902 -0.726 1 98.31 88 LEU A O 1
ATOM 690 N N . GLU A 1 89 ? 4.977 -7.387 -2.812 1 97.25 89 GLU A N 1
ATOM 691 C CA . GLU A 1 89 ? 3.994 -6.309 -2.893 1 97.25 89 GLU A CA 1
ATOM 692 C C . GLU A 1 89 ? 2.811 -6.711 -3.768 1 97.25 89 GLU A C 1
ATOM 694 O O . GLU A 1 89 ? 2.98 -7.02 -4.949 1 97.25 89 GLU A O 1
ATOM 699 N N . ILE A 1 90 ? 1.661 -6.766 -3.223 1 97.75 90 ILE A N 1
ATOM 700 C CA . ILE A 1 90 ? 0.423 -7.07 -3.932 1 97.75 90 ILE A CA 1
ATOM 701 C C . ILE A 1 90 ? -0.333 -5.777 -4.23 1 97.75 90 ILE A C 1
ATOM 703 O O . ILE A 1 90 ? -0.754 -5.07 -3.312 1 97.75 90 ILE A O 1
ATOM 707 N N . SER A 1 91 ? -0.525 -5.48 -5.512 1 96.81 91 SER A N 1
ATOM 708 C CA . SER A 1 91 ? -1.13 -4.211 -5.902 1 96.81 91 SER A CA 1
ATOM 709 C C . SER A 1 91 ? -2.332 -4.43 -6.812 1 96.81 91 SER A C 1
ATOM 711 O O . SER A 1 91 ? -2.24 -5.148 -7.809 1 96.81 91 SER A O 1
ATOM 713 N N . PRO A 1 92 ? -3.422 -3.846 -6.457 1 96.25 92 PRO A N 1
ATOM 714 C CA . PRO A 1 92 ? -4.578 -3.943 -7.352 1 96.25 92 PRO A CA 1
ATOM 715 C C . PRO A 1 92 ? -4.398 -3.133 -8.633 1 96.25 92 PRO A C 1
ATOM 717 O O . PRO A 1 92 ? -3.904 -2.004 -8.594 1 96.25 92 PRO A O 1
ATOM 720 N N . VAL A 1 93 ? -4.738 -3.672 -9.758 1 95.62 93 VAL A N 1
ATOM 721 C CA . VAL A 1 93 ? -4.691 -2.953 -11.023 1 95.62 93 VAL A CA 1
ATOM 722 C C . VAL A 1 93 ? -6.102 -2.828 -11.602 1 95.62 93 VAL A C 1
ATOM 724 O O . VAL A 1 93 ? -6.355 -1.99 -12.469 1 95.62 93 VAL A O 1
ATOM 727 N N . GLU A 1 94 ? -6.949 -3.74 -11.195 1 93.44 94 GLU A N 1
ATOM 728 C CA . GLU A 1 94 ? -8.398 -3.744 -11.406 1 93.44 94 GLU A CA 1
ATOM 729 C C . GLU A 1 94 ? -9.117 -4.398 -10.234 1 93.44 94 GLU A C 1
ATOM 731 O O . GLU A 1 94 ? -8.492 -5.023 -9.375 1 93.44 94 GLU A O 1
ATOM 736 N N . ARG A 1 95 ? -10.367 -4.105 -10.172 1 92.88 95 ARG A N 1
ATOM 737 C CA . ARG A 1 95 ? -11.117 -4.75 -9.102 1 92.88 95 ARG A CA 1
ATOM 738 C C . ARG A 1 95 ? -10.883 -6.258 -9.094 1 92.88 95 ARG A C 1
ATOM 740 O O . ARG A 1 95 ? -11.133 -6.934 -10.094 1 92.88 95 ARG A O 1
ATOM 747 N N . GLY A 1 96 ? -10.359 -6.762 -8.102 1 95.81 96 GLY A N 1
ATOM 748 C CA . GLY A 1 96 ? -10.117 -8.18 -7.914 1 95.81 96 GLY A CA 1
ATOM 749 C C . GLY A 1 96 ? -8.898 -8.688 -8.656 1 95.81 96 GLY A C 1
ATOM 750 O O . GLY A 1 96 ? -8.586 -9.875 -8.617 1 95.81 96 GLY A O 1
ATOM 751 N N . VAL A 1 97 ? -8.273 -7.852 -9.383 1 98.38 97 VAL A N 1
ATOM 752 C CA . VAL A 1 97 ? -7.094 -8.234 -10.148 1 98.38 97 VAL A CA 1
ATOM 753 C C . VAL A 1 97 ? -5.863 -7.535 -9.578 1 98.38 97 VAL A C 1
ATOM 755 O O . VAL A 1 97 ? -5.871 -6.32 -9.367 1 98.38 97 VAL A O 1
ATOM 758 N N . VAL A 1 98 ? -4.828 -8.328 -9.367 1 98.5 98 VAL A N 1
ATOM 759 C CA . VAL A 1 98 ? -3.662 -7.77 -8.688 1 98.5 98 VAL A CA 1
ATOM 760 C C . VAL A 1 98 ? -2.393 -8.148 -9.438 1 98.5 98 VAL A C 1
ATOM 762 O O . VAL A 1 98 ? -2.412 -9.031 -10.297 1 98.5 98 VAL A O 1
ATOM 765 N N . THR A 1 99 ? -1.306 -7.441 -9.133 1 98.69 99 THR A N 1
ATOM 766 C CA . THR A 1 99 ? 0.055 -7.863 -9.453 1 98.69 99 THR A CA 1
ATOM 767 C C . THR A 1 99 ? 0.785 -8.328 -8.195 1 98.69 99 THR A C 1
ATOM 769 O O . THR A 1 99 ? 0.469 -7.887 -7.086 1 98.69 99 THR A O 1
ATOM 772 N N . LEU A 1 100 ? 1.588 -9.266 -8.336 1 98.81 100 LEU A N 1
ATOM 773 C CA . LEU A 1 100 ? 2.523 -9.742 -7.324 1 98.81 100 LEU A CA 1
ATOM 774 C C . LEU A 1 100 ? 3.955 -9.352 -7.68 1 98.81 100 LEU A C 1
ATOM 776 O O . LEU A 1 100 ? 4.453 -9.719 -8.742 1 98.81 100 LEU A O 1
ATOM 780 N N . TYR A 1 101 ? 4.621 -8.562 -6.852 1 98.56 101 TYR A N 1
ATOM 781 C CA . TYR A 1 101 ? 5.938 -7.988 -7.109 1 98.56 101 TYR A CA 1
ATOM 782 C C . TYR A 1 101 ? 6.922 -8.367 -6.012 1 98.56 101 TYR A C 1
ATOM 784 O O . TYR A 1 101 ? 6.668 -8.125 -4.828 1 98.56 101 TYR A O 1
ATOM 792 N N . GLY A 1 102 ? 7.977 -9.016 -6.461 1 98.69 102 GLY A N 1
ATOM 793 C CA . GLY A 1 102 ? 9.023 -9.273 -5.484 1 98.69 102 GLY A CA 1
ATOM 794 C C . GLY A 1 102 ? 9.742 -8.016 -5.035 1 98.69 102 GLY A C 1
ATOM 795 O O . GLY A 1 102 ? 10.469 -7.395 -5.82 1 98.69 102 GLY A O 1
ATOM 796 N N . VAL A 1 103 ? 9.641 -7.738 -3.828 1 97.44 103 VAL A N 1
ATOM 797 C CA . VAL A 1 103 ? 10.148 -6.473 -3.307 1 97.44 103 VAL A CA 1
ATOM 798 C C . VAL A 1 103 ? 11.664 -6.406 -3.49 1 97.44 103 VAL A C 1
ATOM 800 O O . VAL A 1 103 ? 12.195 -5.387 -3.932 1 97.44 103 VAL A O 1
ATOM 803 N N . ARG A 1 104 ? 12.328 -7.445 -3.213 1 98.25 104 ARG A N 1
ATOM 804 C CA . ARG A 1 104 ? 13.789 -7.418 -3.236 1 98.25 104 ARG A CA 1
ATOM 805 C C . ARG A 1 104 ? 14.32 -7.715 -4.633 1 98.25 104 ARG A C 1
ATOM 807 O O . ARG A 1 104 ? 15.273 -7.074 -5.094 1 98.25 104 ARG A O 1
ATOM 814 N N . SER A 1 105 ? 13.711 -8.703 -5.293 1 98.56 105 SER A N 1
ATOM 815 C CA . SER A 1 105 ? 14.211 -9.078 -6.613 1 98.56 105 SER A CA 1
ATOM 816 C C . SER A 1 105 ? 13.875 -8.008 -7.652 1 98.56 105 SER A C 1
ATOM 818 O O . SER A 1 105 ? 14.523 -7.93 -8.695 1 98.56 105 SER A O 1
ATOM 820 N N . GLY A 1 106 ? 12.812 -7.289 -7.434 1 98.38 106 GLY A N 1
ATOM 821 C CA . GLY A 1 106 ? 12.398 -6.27 -8.383 1 98.38 106 GLY A CA 1
ATOM 822 C C . GLY A 1 106 ? 11.703 -6.836 -9.609 1 98.38 106 GLY A C 1
ATOM 823 O O . GLY A 1 106 ? 11.773 -6.254 -10.688 1 98.38 106 GLY A O 1
ATOM 824 N N . LEU A 1 107 ? 11.102 -8 -9.414 1 98.88 107 LEU A N 1
ATOM 825 C CA . LEU A 1 107 ? 10.453 -8.656 -10.547 1 98.88 107 LEU A CA 1
ATOM 826 C C . LEU A 1 107 ? 8.984 -8.922 -10.258 1 98.88 107 LEU A C 1
ATOM 828 O O . LEU A 1 107 ? 8.625 -9.273 -9.133 1 98.88 107 LEU A O 1
ATOM 832 N N . PHE A 1 108 ? 8.172 -8.828 -11.289 1 98.88 108 PHE A N 1
ATOM 833 C CA . PHE A 1 108 ? 6.781 -9.25 -11.219 1 98.88 108 PHE A CA 1
ATOM 834 C C . PHE A 1 108 ? 6.668 -10.766 -11.367 1 98.88 108 PHE A C 1
ATOM 836 O O . PHE A 1 108 ? 7.41 -11.375 -12.141 1 98.88 108 PHE A O 1
ATOM 843 N N . VAL A 1 109 ? 5.742 -11.328 -10.688 1 98.94 109 VAL A N 1
ATOM 844 C CA . VAL A 1 109 ? 5.316 -12.688 -11.008 1 98.94 109 VAL A CA 1
ATOM 845 C C . VAL A 1 109 ? 4.477 -12.68 -12.281 1 98.94 109 VAL A C 1
ATOM 847 O O . VAL A 1 109 ? 3.527 -11.898 -12.398 1 98.94 109 VAL A O 1
ATOM 850 N N . ALA A 1 110 ? 4.84 -13.523 -13.195 1 98.94 110 ALA A N 1
ATOM 851 C CA . ALA A 1 110 ? 4.121 -13.633 -14.461 1 98.94 110 ALA A CA 1
ATOM 852 C C . ALA A 1 110 ? 3.9 -15.094 -14.836 1 98.94 110 ALA A C 1
ATOM 854 O O . ALA A 1 110 ? 4.602 -15.984 -14.344 1 98.94 110 ALA A O 1
ATOM 855 N N . MET A 1 111 ? 2.922 -15.336 -15.633 1 98.94 111 MET A N 1
ATOM 856 C CA . MET A 1 111 ? 2.641 -16.672 -16.156 1 98.94 111 MET A CA 1
ATOM 857 C C . MET A 1 111 ? 2.439 -16.625 -17.672 1 98.94 111 MET A C 1
ATOM 859 O O . MET A 1 111 ? 1.654 -15.82 -18.172 1 98.94 111 MET A O 1
ATOM 863 N N . ASN A 1 112 ? 3.182 -17.5 -18.422 1 98.81 112 ASN A N 1
ATOM 864 C CA . ASN A 1 112 ? 3.041 -17.5 -19.875 1 98.81 112 ASN A CA 1
ATOM 865 C C . ASN A 1 112 ? 1.918 -18.438 -20.328 1 98.81 112 ASN A C 1
ATOM 867 O O . ASN A 1 112 ? 1.206 -19 -19.484 1 98.81 112 ASN A O 1
ATOM 871 N N . ASP A 1 113 ? 1.763 -18.578 -21.609 1 98.69 113 ASP A N 1
ATOM 872 C CA . ASP A 1 113 ? 0.619 -19.281 -22.188 1 98.69 113 ASP A CA 1
ATOM 873 C C . ASP A 1 113 ? 0.733 -20.797 -21.969 1 98.69 113 ASP A C 1
ATOM 875 O O . ASP A 1 113 ? -0.226 -21.531 -22.203 1 98.69 113 ASP A O 1
ATOM 879 N N . LYS A 1 114 ? 1.843 -21.234 -21.516 1 98.69 114 LYS A N 1
ATOM 880 C CA . LYS A 1 114 ? 2.027 -22.641 -21.172 1 98.69 114 LYS A CA 1
ATOM 881 C C . LYS A 1 114 ? 1.833 -22.875 -19.672 1 98.69 114 LYS A C 1
ATOM 883 O O . LYS A 1 114 ? 1.987 -24 -19.203 1 98.69 114 LYS A O 1
ATOM 888 N N . GLY A 1 115 ? 1.549 -21.812 -18.906 1 98.75 115 GLY A N 1
ATOM 889 C CA . GLY A 1 115 ? 1.308 -21.922 -17.469 1 98.75 115 GLY A CA 1
ATOM 890 C C . GLY A 1 115 ? 2.576 -21.828 -16.656 1 98.75 115 GLY A C 1
ATOM 891 O O . GLY A 1 115 ? 2.557 -22.094 -15.445 1 98.75 115 GLY A O 1
ATOM 892 N N . LYS A 1 116 ? 3.611 -21.484 -17.359 1 98.81 116 LYS A N 1
ATOM 893 C CA . LYS A 1 116 ? 4.891 -21.391 -16.656 1 98.81 116 LYS A CA 1
ATOM 894 C C . LYS A 1 116 ? 5.023 -20.047 -15.945 1 98.81 116 LYS A C 1
ATOM 896 O O . LYS A 1 116 ? 4.797 -19 -16.547 1 98.81 116 LYS A O 1
ATOM 901 N N . LEU A 1 117 ? 5.383 -20.141 -14.695 1 98.88 117 LEU A N 1
ATOM 902 C CA . LEU A 1 117 ? 5.652 -18.938 -13.93 1 98.88 117 LEU A CA 1
ATOM 903 C C . LEU A 1 117 ? 7.07 -18.438 -14.195 1 98.88 117 LEU A C 1
ATOM 905 O O . LEU A 1 117 ? 8 -19.234 -14.328 1 98.88 117 LEU A O 1
ATOM 909 N N . TYR A 1 118 ? 7.195 -17.141 -14.273 1 98.81 118 TYR A N 1
ATOM 910 C CA . TYR A 1 118 ? 8.508 -16.547 -14.438 1 98.81 118 TYR A CA 1
ATOM 911 C C . TYR A 1 118 ? 8.539 -15.125 -13.875 1 98.81 118 TYR A C 1
ATOM 913 O O . TYR A 1 118 ? 7.488 -14.5 -13.695 1 98.81 118 TYR A O 1
ATOM 921 N N . GLY A 1 119 ? 9.688 -14.664 -13.492 1 98.88 119 GLY A N 1
ATOM 922 C CA . GLY A 1 119 ? 9.867 -13.281 -13.07 1 98.88 119 GLY A CA 1
ATOM 923 C C . GLY A 1 119 ? 10.008 -12.32 -14.242 1 98.88 119 GLY A C 1
ATOM 924 O O . GLY A 1 119 ? 10.852 -12.523 -15.117 1 98.88 119 GLY A O 1
ATOM 925 N N . SER A 1 120 ? 9.195 -11.312 -14.242 1 98.88 120 SER A N 1
ATOM 926 C CA . SER A 1 120 ? 9.234 -10.336 -15.32 1 98.88 120 SER A CA 1
ATOM 927 C C . SER A 1 120 ? 9.781 -9 -14.844 1 98.88 120 SER A C 1
ATOM 929 O O . SER A 1 120 ? 9.312 -8.453 -13.836 1 98.88 120 SER A O 1
ATOM 931 N N . GLY A 1 121 ? 10.641 -8.406 -15.547 1 98.31 121 GLY A N 1
ATOM 932 C CA . GLY A 1 121 ? 11.211 -7.113 -15.203 1 98.31 121 GLY A CA 1
ATOM 933 C C . GLY A 1 121 ? 10.297 -5.949 -15.523 1 98.31 121 GLY A C 1
ATOM 934 O O . GLY A 1 121 ? 10.547 -4.816 -15.109 1 98.31 121 GLY A O 1
ATOM 935 N N . HIS A 1 122 ? 9.258 -6.258 -16.312 1 97.62 122 HIS A N 1
ATOM 936 C CA . HIS A 1 122 ? 8.312 -5.207 -16.688 1 97.62 122 HIS A CA 1
ATOM 937 C C . HIS A 1 122 ? 6.871 -5.668 -16.516 1 97.62 122 HIS A C 1
ATOM 939 O O . HIS A 1 122 ? 6.57 -6.855 -16.656 1 97.62 122 HIS A O 1
ATOM 945 N N . TYR A 1 123 ? 6.121 -4.754 -16.25 1 97.25 123 TYR A N 1
ATOM 946 C CA . TYR A 1 123 ? 4.688 -5.008 -16.141 1 97.25 123 TYR A CA 1
ATOM 947 C C . TYR A 1 123 ? 4.074 -5.32 -17.5 1 97.25 123 TYR A C 1
ATOM 949 O O . TYR A 1 123 ? 4.305 -4.598 -18.469 1 97.25 123 TYR A O 1
ATOM 957 N N . ASN A 1 124 ? 3.363 -6.324 -17.641 1 98 124 ASN A N 1
ATOM 958 C CA . ASN A 1 124 ? 2.602 -6.691 -18.828 1 98 124 ASN A CA 1
ATOM 959 C C . ASN A 1 124 ? 1.378 -7.531 -18.469 1 98 124 ASN A C 1
ATOM 961 O O . ASN A 1 124 ? 1.146 -7.836 -17.297 1 98 124 ASN A O 1
ATOM 965 N N . ASP A 1 125 ? 0.606 -7.984 -19.406 1 98.38 125 ASP A N 1
ATOM 966 C CA . ASP A 1 125 ? -0.667 -8.656 -19.156 1 98.38 125 ASP A CA 1
ATOM 967 C C . ASP A 1 125 ? -0.458 -9.992 -18.453 1 98.38 125 ASP A C 1
ATOM 969 O O . ASP A 1 125 ? -1.326 -10.445 -17.703 1 98.38 125 ASP A O 1
ATOM 973 N N . GLU A 1 126 ? 0.696 -10.531 -18.609 1 98.88 126 GLU A N 1
ATOM 974 C CA . GLU A 1 126 ? 0.974 -11.82 -18 1 98.88 126 GLU A CA 1
ATOM 975 C C . GLU A 1 126 ? 1.263 -11.672 -16.516 1 98.88 126 GLU A C 1
ATOM 977 O O . GLU A 1 126 ? 1.353 -12.672 -15.789 1 98.88 126 GLU A O 1
ATOM 982 N N . CYS A 1 127 ? 1.325 -10.438 -16.047 1 98.88 127 CYS A N 1
ATOM 983 C CA . CYS A 1 127 ? 1.608 -10.156 -14.641 1 98.88 127 CYS A CA 1
ATOM 984 C C . CYS A 1 127 ? 0.318 -9.984 -13.852 1 98.88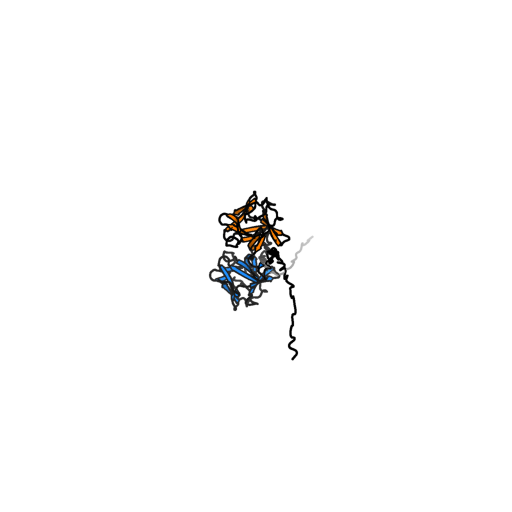 127 CYS A C 1
ATOM 986 O O . CYS A 1 127 ? 0.355 -9.727 -12.648 1 98.88 127 CYS A O 1
ATOM 988 N N . LYS A 1 128 ? -0.837 -10.102 -14.469 1 98.88 128 LYS A N 1
ATOM 989 C CA . LYS A 1 128 ? -2.123 -9.828 -13.836 1 98.88 128 LYS A CA 1
ATOM 990 C C . LYS A 1 128 ? -2.787 -11.117 -13.359 1 98.88 128 LYS A C 1
ATOM 992 O O . LYS A 1 128 ? -2.949 -12.055 -14.141 1 98.88 128 LYS A O 1
ATOM 997 N N . PHE A 1 129 ? -3.186 -11.094 -12.094 1 98.88 129 PHE A N 1
ATOM 998 C CA . PHE A 1 129 ? -3.82 -12.273 -11.516 1 98.88 129 PHE A CA 1
ATOM 999 C C . PHE A 1 129 ? -5.121 -11.898 -10.812 1 98.88 129 PHE A C 1
ATOM 1001 O O . PHE A 1 129 ? -5.16 -10.938 -10.047 1 98.88 129 PHE A O 1
ATOM 1008 N N . LYS A 1 130 ? -6.141 -12.609 -11.047 1 98.88 130 LYS A N 1
ATOM 1009 C CA . LYS A 1 130 ? -7.359 -12.516 -10.25 1 98.88 130 LYS A CA 1
ATOM 1010 C C . LYS A 1 130 ? -7.156 -13.133 -8.867 1 98.88 130 LYS A C 1
ATOM 1012 O O . LYS A 1 130 ? -6.77 -14.305 -8.758 1 98.88 130 LYS A O 1
ATOM 1017 N N . GLU A 1 131 ? -7.344 -12.359 -7.91 1 98.5 131 GLU A N 1
ATOM 1018 C CA . GLU A 1 131 ? -7.27 -12.828 -6.527 1 98.5 131 GLU A CA 1
ATOM 1019 C C . GLU A 1 131 ? -8.617 -13.344 -6.043 1 98.5 131 GLU A C 1
ATOM 1021 O O . GLU A 1 131 ? -9.539 -12.562 -5.793 1 98.5 131 GLU A O 1
ATOM 1026 N N . ASN A 1 132 ? -8.766 -14.664 -5.871 1 98.06 132 ASN A N 1
ATOM 1027 C CA . ASN A 1 132 ? -10.008 -15.305 -5.434 1 98.06 132 ASN A CA 1
ATOM 1028 C C . ASN A 1 132 ? -9.914 -15.773 -3.986 1 98.06 132 ASN A C 1
ATOM 1030 O O . ASN A 1 132 ? -9.031 -16.562 -3.637 1 98.06 132 ASN A O 1
ATOM 1034 N N . ILE A 1 133 ? -10.891 -15.289 -3.244 1 96.31 133 ILE A N 1
ATOM 1035 C CA . ILE A 1 133 ? -10.953 -15.758 -1.865 1 96.31 133 ILE A CA 1
ATOM 1036 C C . ILE A 1 133 ? -11.711 -17.078 -1.81 1 96.31 133 ILE A C 1
ATOM 1038 O O . ILE A 1 133 ? -12.852 -17.172 -2.285 1 96.31 133 ILE A O 1
ATOM 1042 N N . LEU A 1 134 ? -11.109 -18 -1.204 1 96.75 134 LEU A N 1
ATOM 1043 C CA . LEU A 1 134 ? -11.68 -19.344 -1.137 1 96.75 134 LEU A CA 1
ATOM 1044 C C . LEU A 1 134 ? -12.453 -19.531 0.159 1 96.75 134 LEU A C 1
ATOM 1046 O O . LEU A 1 134 ? -12.375 -18.703 1.069 1 96.75 134 LEU A O 1
ATOM 1050 N N . ALA A 1 135 ? -13.195 -20.625 0.302 1 94.62 135 ALA A N 1
ATOM 1051 C CA . ALA A 1 135 ? -14.047 -20.922 1.448 1 94.62 135 ALA A CA 1
ATOM 1052 C C . ALA A 1 135 ? -13.219 -21.094 2.719 1 94.62 135 ALA A C 1
ATOM 1054 O O . ALA A 1 135 ? -13.688 -20.781 3.818 1 94.62 135 ALA A O 1
ATOM 1055 N N . ASN A 1 136 ? -11.961 -21.594 2.504 1 93.38 136 ASN A N 1
ATOM 1056 C CA . ASN A 1 136 ? -11.109 -21.812 3.666 1 93.38 136 ASN A CA 1
ATOM 1057 C C . ASN A 1 136 ? -10.328 -20.547 4.02 1 93.38 136 ASN A C 1
ATOM 1059 O O . ASN A 1 136 ? -9.367 -20.594 4.797 1 93.38 136 ASN A O 1
ATOM 1063 N N . ASN A 1 137 ? -10.516 -19.391 3.367 1 92.62 137 ASN A N 1
ATOM 1064 C CA . ASN A 1 137 ? -9.953 -18.078 3.633 1 92.62 137 ASN A CA 1
ATOM 1065 C C . ASN A 1 137 ? -8.578 -17.906 2.996 1 92.62 137 ASN A C 1
ATOM 1067 O O . ASN A 1 137 ? -7.902 -16.906 3.207 1 92.62 137 ASN A O 1
ATOM 1071 N N . TYR A 1 138 ? -8.219 -18.938 2.305 1 96.69 138 TYR A N 1
ATOM 1072 C CA . TYR A 1 138 ? -7.031 -18.781 1.465 1 96.69 138 TYR A CA 1
ATOM 1073 C C . TYR A 1 138 ? -7.371 -18.078 0.159 1 96.69 138 TYR A C 1
ATOM 1075 O O . TYR A 1 138 ? -8.547 -17.891 -0.164 1 96.69 138 TYR A O 1
ATOM 1083 N N . ASN A 1 139 ? -6.34 -17.719 -0.489 1 97.81 139 ASN A N 1
ATOM 1084 C CA . ASN A 1 139 ? -6.504 -17.094 -1.799 1 97.81 139 ASN A CA 1
ATOM 1085 C C . ASN A 1 139 ? -5.953 -17.984 -2.912 1 97.81 139 ASN A C 1
ATOM 1087 O O . ASN A 1 139 ? -4.949 -18.672 -2.721 1 97.81 139 ASN A O 1
ATOM 1091 N N . ALA A 1 140 ? -6.602 -17.969 -3.977 1 98.81 140 ALA A N 1
ATOM 1092 C CA . ALA A 1 140 ? -6.074 -18.516 -5.227 1 98.81 140 ALA A CA 1
ATOM 1093 C C . ALA A 1 140 ? -5.844 -17.406 -6.25 1 98.81 140 ALA A C 1
ATOM 1095 O O . ALA A 1 140 ? -6.625 -16.453 -6.332 1 98.81 140 ALA A O 1
ATOM 1096 N N . TYR A 1 141 ? -4.82 -17.516 -7.043 1 98.88 141 TYR A N 1
ATOM 1097 C CA . TYR A 1 141 ? -4.453 -16.5 -8.023 1 98.88 141 TYR A CA 1
ATOM 1098 C C . TYR A 1 141 ? -4.527 -17.062 -9.438 1 98.88 141 TYR A C 1
ATOM 1100 O O . TYR A 1 141 ? -3.719 -17.906 -9.82 1 98.88 141 TYR A O 1
ATOM 1108 N N . GLU A 1 142 ? -5.418 -16.562 -10.188 1 98.94 142 GLU A N 1
ATOM 1109 C CA . GLU A 1 142 ? -5.703 -17 -11.547 1 98.94 142 GLU A CA 1
ATOM 1110 C C . GLU A 1 142 ? -5.137 -16.016 -12.57 1 98.94 142 GLU A C 1
ATOM 1112 O O . GLU A 1 142 ? -5.34 -14.812 -12.461 1 98.94 142 GLU A O 1
ATOM 1117 N N . SER A 1 143 ? -4.434 -16.562 -13.555 1 98.94 143 SER A N 1
ATOM 1118 C CA . SER A 1 143 ? -3.955 -15.688 -14.609 1 98.94 143 SER A CA 1
ATOM 1119 C C . SER A 1 143 ? -5.105 -14.93 -15.266 1 98.94 143 SER A C 1
ATOM 1121 O O . SER A 1 143 ? -6.098 -15.539 -15.68 1 98.94 143 SER A O 1
ATOM 1123 N N . ALA A 1 144 ? -4.984 -13.672 -15.352 1 98.75 144 ALA A N 1
ATOM 1124 C CA . ALA A 1 144 ? -5.984 -12.891 -16.078 1 98.75 144 ALA A CA 1
ATOM 1125 C C . ALA A 1 144 ? -5.859 -13.102 -17.578 1 98.75 144 ALA A C 1
ATOM 1127 O O . ALA A 1 144 ? -6.863 -13.164 -18.297 1 98.75 144 ALA A O 1
ATOM 1128 N N . ALA A 1 145 ? -4.617 -13.227 -18.062 1 98.69 145 ALA A N 1
ATOM 1129 C CA . ALA A 1 145 ? -4.344 -13.406 -19.484 1 98.69 145 ALA A CA 1
ATOM 1130 C C . ALA A 1 145 ? -4.785 -14.789 -19.953 1 98.69 145 ALA A C 1
ATOM 1132 O O . ALA A 1 145 ? -5.223 -14.945 -21.109 1 98.69 145 ALA A O 1
ATOM 1133 N N . TYR A 1 146 ? -4.676 -15.734 -19.078 1 98.75 146 TYR A N 1
ATOM 1134 C CA . TYR A 1 146 ? -4.996 -17.109 -19.438 1 98.75 146 TYR A CA 1
ATOM 1135 C C . TYR A 1 146 ? -5.895 -17.75 -18.375 1 98.75 146 TYR A C 1
ATOM 1137 O O . TYR A 1 146 ? -5.445 -18.578 -17.594 1 98.75 146 TYR A O 1
ATOM 1145 N N . PRO A 1 147 ? -7.219 -17.453 -18.484 1 98.44 147 PRO A N 1
ATOM 1146 C CA . PRO A 1 147 ? -8.18 -17.953 -17.5 1 98.44 147 PRO A CA 1
ATOM 1147 C C . PRO A 1 147 ? -8.141 -19.469 -17.344 1 98.44 147 PRO A C 1
ATOM 1149 O O . PRO A 1 147 ? -8.023 -20.188 -18.344 1 98.44 147 PRO A O 1
ATOM 1152 N N . GLY A 1 148 ? -8.203 -19.906 -16.156 1 98.44 148 GLY A N 1
ATOM 1153 C CA . GLY A 1 148 ? -8.156 -21.328 -15.852 1 98.44 148 GLY A CA 1
ATOM 1154 C C . GLY A 1 148 ? -6.789 -21.797 -15.391 1 98.44 148 GLY A C 1
ATOM 1155 O O . GLY A 1 148 ? -6.637 -22.922 -14.922 1 98.44 148 GLY A O 1
ATOM 1156 N N . MET A 1 149 ? -5.828 -20.922 -15.516 1 98.88 149 MET A N 1
ATOM 1157 C CA . MET A 1 149 ? -4.477 -21.25 -15.07 1 98.88 149 MET A CA 1
ATOM 1158 C C . MET A 1 149 ? -4.156 -20.531 -13.758 1 98.88 149 MET A C 1
ATOM 1160 O O . MET A 1 149 ? -4.336 -19.328 -13.641 1 98.88 149 MET A O 1
ATOM 1164 N N . TYR A 1 150 ? -3.631 -21.281 -12.766 1 98.88 150 TYR A N 1
ATOM 1165 C CA . TYR A 1 150 ? -3.447 -20.766 -11.414 1 98.88 150 TYR A CA 1
ATOM 1166 C C . TYR A 1 150 ? -1.992 -20.875 -10.977 1 98.88 150 TYR A C 1
ATOM 1168 O O . TYR A 1 150 ? -1.261 -21.75 -11.461 1 98.88 150 TYR A O 1
ATOM 1176 N N . ILE A 1 151 ? -1.624 -20.016 -10.078 1 98.94 151 ILE A N 1
ATOM 1177 C CA . ILE A 1 151 ? -0.345 -20.188 -9.398 1 98.94 151 ILE A CA 1
ATOM 1178 C C . ILE A 1 151 ? -0.426 -21.359 -8.438 1 98.94 151 ILE A C 1
ATOM 1180 O O . ILE A 1 151 ? -1.389 -21.484 -7.676 1 98.94 151 ILE A O 1
ATOM 1184 N N . GLY A 1 152 ? 0.54 -22.156 -8.516 1 98.81 152 GLY A N 1
ATOM 1185 C CA . GLY A 1 152 ? 0.583 -23.297 -7.617 1 98.81 152 GLY A CA 1
ATOM 1186 C C . GLY A 1 152 ? 1.995 -23.75 -7.297 1 98.81 152 GLY A C 1
ATOM 1187 O O . GLY A 1 152 ? 2.932 -23.469 -8.047 1 98.81 152 GLY A O 1
ATOM 1188 N N . LEU A 1 153 ? 2.127 -24.453 -6.211 1 98.69 153 LEU A N 1
ATOM 1189 C CA . LEU A 1 153 ? 3.385 -25.047 -5.781 1 98.69 153 LEU A CA 1
ATOM 1190 C C . LEU A 1 153 ? 3.223 -26.547 -5.551 1 98.69 153 LEU A C 1
ATOM 1192 O O . LEU A 1 153 ? 2.193 -27 -5.039 1 98.69 153 LEU A O 1
ATOM 1196 N N . SER A 1 154 ? 4.254 -27.312 -5.91 1 97.88 154 SER A N 1
ATOM 1197 C CA . SER A 1 154 ? 4.262 -28.734 -5.629 1 97.88 154 SER A CA 1
ATOM 1198 C C . SER A 1 154 ? 4.609 -29.016 -4.168 1 97.88 154 SER A C 1
ATOM 1200 O O . SER A 1 154 ? 4.977 -28.094 -3.432 1 97.88 154 SER A O 1
ATOM 1202 N N . LYS A 1 155 ? 4.496 -30.234 -3.818 1 97.06 155 LYS A N 1
ATOM 1203 C CA . LYS A 1 155 ? 4.84 -30.656 -2.465 1 97.06 155 LYS A CA 1
ATOM 1204 C C . LYS A 1 155 ? 6.328 -30.453 -2.188 1 97.06 155 LYS A C 1
ATOM 1206 O O . LYS A 1 155 ? 6.758 -30.484 -1.033 1 97.06 155 LYS A O 1
ATOM 1211 N N . MET A 1 156 ? 7.137 -30.297 -3.203 1 96.81 156 MET A N 1
ATOM 1212 C CA . MET A 1 156 ? 8.57 -30.078 -3.045 1 96.81 156 MET A CA 1
ATOM 1213 C C . MET A 1 156 ? 8.922 -28.609 -3.164 1 96.81 156 MET A C 1
ATOM 1215 O O . MET A 1 156 ? 10.102 -28.234 -3.146 1 96.81 156 MET A O 1
ATOM 1219 N N . GLY A 1 157 ? 7.957 -27.766 -3.406 1 97.62 157 GLY A N 1
ATOM 1220 C CA . GLY A 1 157 ? 8.195 -26.328 -3.432 1 97.62 157 GLY A CA 1
ATOM 1221 C C . GLY A 1 157 ? 8.43 -25.781 -4.828 1 97.62 157 GLY A C 1
ATOM 1222 O O . GLY A 1 157 ? 8.617 -24.578 -5.012 1 97.62 157 GLY A O 1
ATOM 1223 N N . LYS A 1 158 ? 8.344 -26.688 -5.785 1 97.88 158 LYS A N 1
ATOM 1224 C CA . LYS A 1 158 ? 8.5 -26.25 -7.172 1 97.88 158 LYS A CA 1
ATOM 1225 C C . LYS A 1 158 ? 7.211 -25.641 -7.707 1 97.88 158 LYS A C 1
ATOM 1227 O O . LYS A 1 158 ? 6.117 -26.094 -7.371 1 97.88 158 LYS A O 1
ATOM 1232 N N . SER A 1 159 ? 7.387 -24.656 -8.547 1 98.38 159 SER A N 1
ATOM 1233 C CA . SER A 1 159 ? 6.203 -24.078 -9.172 1 98.38 159 SER A CA 1
ATOM 1234 C C . SER A 1 159 ? 5.551 -25.078 -10.133 1 98.38 159 SER A C 1
ATOM 1236 O O . SER A 1 159 ? 6.246 -25.812 -10.844 1 98.38 159 SER A O 1
ATOM 1238 N N . LYS A 1 160 ? 4.273 -25.109 -10.164 1 98.5 160 LYS A N 1
ATOM 1239 C CA . LYS A 1 160 ? 3.498 -25.938 -11.07 1 98.5 160 LYS A CA 1
ATOM 1240 C C . LYS A 1 160 ? 3.043 -25.156 -12.289 1 98.5 160 LYS A C 1
ATOM 1242 O O . LYS A 1 160 ? 2.906 -23.922 -12.234 1 98.5 160 LYS A O 1
ATOM 1247 N N . ARG A 1 161 ? 2.842 -25.922 -13.375 1 98.5 161 ARG A N 1
ATOM 1248 C CA . ARG A 1 161 ? 2.225 -25.297 -14.531 1 98.5 161 ARG A CA 1
ATOM 1249 C C . ARG A 1 161 ? 0.766 -24.938 -14.25 1 98.5 161 ARG A C 1
ATOM 1251 O O . ARG A 1 161 ? 0.013 -25.766 -13.734 1 98.5 161 ARG A O 1
ATOM 1258 N N . GLY A 1 162 ? 0.475 -23.719 -14.609 1 98.44 162 GLY A N 1
ATOM 1259 C CA . GLY A 1 162 ? -0.84 -23.203 -14.266 1 98.44 162 GLY A CA 1
ATOM 1260 C C . GLY A 1 162 ? -1.976 -24.047 -14.82 1 98.44 162 GLY A C 1
ATOM 1261 O O . GLY A 1 162 ? -3.07 -24.062 -14.25 1 98.44 162 GLY A O 1
ATOM 1262 N N . ASN A 1 163 ? -1.727 -24.75 -15.945 1 97.5 163 ASN A N 1
ATOM 1263 C CA . ASN A 1 163 ? -2.775 -25.547 -16.562 1 97.5 163 ASN A CA 1
ATOM 1264 C C . ASN A 1 163 ? -2.869 -26.938 -15.945 1 97.5 163 ASN A C 1
ATOM 1266 O O . ASN A 1 163 ? -3.689 -27.75 -16.375 1 97.5 163 ASN A O 1
ATOM 1270 N N . ARG A 1 164 ? -2.092 -27.188 -14.922 1 97.56 164 ARG A N 1
ATOM 1271 C CA . ARG A 1 164 ? -2.082 -28.5 -14.273 1 97.56 164 ARG A CA 1
ATOM 1272 C C . ARG A 1 164 ? -2.609 -28.406 -12.844 1 97.56 164 ARG A C 1
ATOM 1274 O O . ARG A 1 164 ? -2.48 -29.359 -12.07 1 97.56 164 ARG A O 1
ATOM 1281 N N . VAL A 1 165 ? -3.092 -27.312 -12.484 1 98.06 165 VAL A N 1
ATOM 1282 C CA . VAL A 1 165 ? -3.596 -27.156 -11.125 1 98.06 165 VAL A CA 1
ATOM 1283 C C . VAL A 1 165 ? -4.949 -26.438 -11.156 1 98.06 165 VAL A C 1
ATOM 1285 O O . VAL A 1 165 ? -5.258 -25.719 -12.117 1 98.06 165 VAL A O 1
ATOM 1288 N N . THR A 1 166 ? -5.75 -26.672 -10.188 1 97.31 166 THR A N 1
ATOM 1289 C CA . THR A 1 166 ? -7.051 -26.031 -10.016 1 97.31 166 THR A CA 1
ATOM 1290 C C . THR A 1 166 ? -7.211 -25.531 -8.586 1 97.31 166 THR A C 1
ATOM 1292 O O . THR A 1 166 ? -6.496 -25.953 -7.68 1 97.31 166 THR A O 1
ATOM 1295 N N . PRO A 1 167 ? -8.117 -24.672 -8.406 1 96.75 167 PRO A N 1
ATOM 1296 C CA . PRO A 1 167 ? -8.297 -24.078 -7.078 1 96.75 167 PRO A CA 1
ATOM 1297 C C . PRO A 1 167 ? -8.781 -25.094 -6.039 1 96.75 167 PRO A C 1
ATOM 1299 O O . PRO A 1 167 ? -8.797 -24.797 -4.844 1 96.75 167 PRO A O 1
ATOM 1302 N N . LYS A 1 168 ? -9.203 -26.234 -6.461 1 96.69 168 LYS A N 1
ATOM 1303 C CA . LYS A 1 168 ? -9.602 -27.266 -5.516 1 96.69 168 LYS A CA 1
ATOM 1304 C C . LYS A 1 168 ? -8.383 -27.891 -4.844 1 96.69 168 LY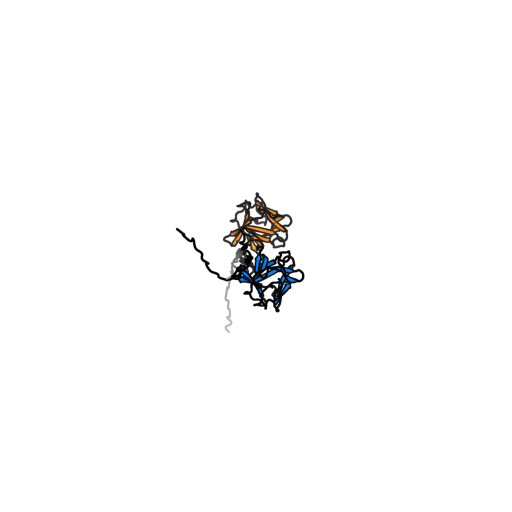S A C 1
ATOM 1306 O O . LYS A 1 168 ? -8.5 -28.516 -3.789 1 96.69 168 LYS A O 1
ATOM 1311 N N . MET A 1 169 ? -7.312 -27.781 -5.504 1 97.31 169 MET A N 1
ATOM 1312 C CA . MET A 1 169 ? -6.074 -28.359 -4.996 1 97.31 169 MET A CA 1
ATOM 1313 C C . MET A 1 169 ? -5.387 -27.422 -4.012 1 97.31 169 MET A C 1
ATOM 1315 O O . MET A 1 169 ? -5.18 -26.25 -4.32 1 97.31 169 MET A O 1
ATOM 1319 N N . THR A 1 170 ? -5 -27.828 -2.875 1 96.44 170 THR A N 1
ATOM 1320 C CA . THR A 1 170 ? -4.34 -27.016 -1.853 1 96.44 170 THR A CA 1
ATOM 1321 C C . THR A 1 170 ? -3.061 -26.391 -2.4 1 96.44 170 THR A C 1
ATOM 1323 O O . THR A 1 170 ? -2.59 -25.375 -1.883 1 96.44 170 THR A O 1
ATOM 1326 N N . MET A 1 171 ? -2.547 -27 -3.492 1 97.69 171 MET A N 1
ATOM 1327 C CA . MET A 1 171 ? -1.345 -26.5 -4.16 1 97.69 171 MET A CA 1
ATOM 1328 C C . MET A 1 171 ? -1.541 -25.078 -4.652 1 97.69 171 MET A C 1
ATOM 1330 O O . MET A 1 171 ? -0.57 -24.375 -4.949 1 97.69 171 MET A O 1
ATOM 1334 N N . THR A 1 172 ? -2.783 -24.625 -4.801 1 98.62 172 THR A N 1
ATOM 1335 C CA . THR A 1 172 ? -3.08 -23.312 -5.336 1 98.62 172 THR A CA 1
ATOM 1336 C C . THR A 1 172 ? -3.586 -22.375 -4.234 1 98.62 172 THR A C 1
ATOM 1338 O O . THR A 1 172 ? -4.082 -21.281 -4.516 1 98.62 172 THR A O 1
ATOM 1341 N N . HIS A 1 173 ? -3.535 -22.797 -2.957 1 98.5 173 HIS A N 1
ATOM 1342 C CA . HIS A 1 173 ? -4.055 -22.016 -1.835 1 98.5 173 HIS A CA 1
ATOM 1343 C C . HIS A 1 173 ? -2.941 -21.219 -1.15 1 98.5 173 HIS A C 1
ATOM 1345 O O . HIS A 1 173 ? -1.978 -21.812 -0.652 1 98.5 173 HIS A O 1
ATOM 1351 N N . PHE A 1 174 ? -3.125 -19.938 -1.096 1 98.38 174 PHE A N 1
ATOM 1352 C CA . PHE A 1 174 ? -2.1 -19.078 -0.504 1 98.38 174 PHE A CA 1
ATOM 1353 C C . PHE A 1 174 ? -2.691 -18.219 0.599 1 98.38 174 PHE A C 1
ATOM 1355 O O . PHE A 1 174 ? -3.711 -17.547 0.396 1 98.38 174 PHE A O 1
ATOM 1362 N N . LEU A 1 175 ? -2.057 -18.203 1.696 1 96.5 175 LEU A N 1
ATOM 1363 C CA . LEU A 1 175 ? -2.424 -17.344 2.822 1 96.5 175 LEU A CA 1
ATOM 1364 C C . LEU A 1 175 ? -1.489 -16.141 2.922 1 96.5 175 LEU A C 1
ATOM 1366 O O . LEU A 1 175 ? -0.292 -16.297 3.17 1 96.5 175 LEU A O 1
ATOM 1370 N N . PRO A 1 176 ? -2.064 -14.969 2.719 1 93.56 176 PRO A N 1
ATOM 1371 C CA . PRO A 1 176 ? -1.213 -13.797 2.934 1 93.56 176 PRO A CA 1
ATOM 1372 C C . PRO A 1 176 ? -0.795 -13.633 4.395 1 93.56 176 PRO A C 1
ATOM 1374 O O . PRO A 1 176 ? -1.629 -13.742 5.293 1 93.56 176 PRO A O 1
ATOM 1377 N N . ARG A 1 177 ? 0.49 -13.398 4.555 1 89.19 177 ARG A N 1
ATOM 1378 C CA . ARG A 1 177 ? 1.069 -13.203 5.879 1 89.19 177 ARG A CA 1
ATOM 1379 C C . ARG A 1 177 ? 1.968 -11.969 5.91 1 89.19 177 ARG A C 1
ATOM 1381 O O . ARG A 1 177 ? 2.395 -11.484 4.859 1 89.19 177 ARG A O 1
ATOM 1388 N N . ILE A 1 178 ? 2.123 -11.359 7.082 1 81.69 178 ILE A N 1
ATOM 1389 C CA . ILE A 1 178 ? 3.07 -10.258 7.223 1 81.69 178 ILE A CA 1
ATOM 1390 C C . ILE A 1 178 ? 4.457 -10.812 7.551 1 81.69 178 ILE A C 1
ATOM 1392 O O . ILE A 1 178 ? 4.582 -11.805 8.273 1 81.69 178 ILE A O 1
ATOM 1396 N N . ASN B 1 1 ? -8.844 -102 69 1 23.31 1 ASN B N 1
ATOM 1397 C CA . ASN B 1 1 ? -9.562 -101.75 67.75 1 23.31 1 ASN B CA 1
ATOM 1398 C C . ASN B 1 1 ? -8.766 -100.875 66.812 1 23.31 1 ASN B C 1
ATOM 1400 O O . ASN B 1 1 ? -8.125 -99.875 67.25 1 23.31 1 ASN B O 1
ATOM 1404 N N . GLN B 1 2 ? -8.586 -101.188 65.438 1 21.58 2 GLN B N 1
ATOM 1405 C CA . GLN B 1 2 ? -7.73 -101.312 64.25 1 21.58 2 GLN B CA 1
ATOM 1406 C C . GLN B 1 2 ? -7.84 -100.062 63.375 1 21.58 2 GLN B C 1
ATOM 1408 O O . GLN B 1 2 ? -7.391 -100 62.219 1 21.58 2 GLN B O 1
ATOM 1413 N N . THR B 1 3 ? -8.344 -98.812 63.906 1 26.06 3 THR B N 1
ATOM 1414 C CA . THR B 1 3 ? -9 -98.062 62.844 1 26.06 3 THR B CA 1
ATOM 1415 C C . THR B 1 3 ? -7.984 -97.562 61.812 1 26.06 3 THR B C 1
ATOM 1417 O O . THR B 1 3 ? -7.047 -96.812 62.125 1 26.06 3 THR B O 1
ATOM 1420 N N . SER B 1 4 ? -7.844 -98.25 60.625 1 22.83 4 SER B N 1
ATOM 1421 C CA . SER B 1 4 ? -6.965 -98.312 59.438 1 22.83 4 SER B CA 1
ATOM 1422 C C . SER B 1 4 ? -7.074 -97.062 58.594 1 22.83 4 SER B C 1
ATOM 1424 O O . SER B 1 4 ? -8.164 -96.688 58.188 1 22.83 4 SER B O 1
ATOM 1426 N N . VAL B 1 5 ? -6.445 -95.875 58.969 1 29.52 5 VAL B N 1
ATOM 1427 C CA . VAL B 1 5 ? -6.48 -94.625 58.312 1 29.52 5 VAL B CA 1
ATOM 1428 C C . VAL B 1 5 ? -6.07 -94.75 56.844 1 29.52 5 VAL B C 1
ATOM 1430 O O . VAL B 1 5 ? -4.918 -95.125 56.562 1 29.52 5 VAL B O 1
ATOM 1433 N N . THR B 1 6 ? -7.02 -95.375 56.031 1 21.36 6 THR B N 1
ATOM 1434 C CA . THR B 1 6 ? -6.664 -95.875 54.688 1 21.36 6 THR B CA 1
ATOM 1435 C C . THR B 1 6 ? -6.129 -94.688 53.844 1 21.36 6 THR B C 1
ATOM 1437 O O . THR B 1 6 ? -6.379 -93.562 54.125 1 21.36 6 THR B O 1
ATOM 1440 N N . PHE B 1 7 ? -6.137 -95 52.375 1 20.17 7 PHE B N 1
ATOM 1441 C CA . PHE B 1 7 ? -5.18 -95.125 51.312 1 20.17 7 PHE B CA 1
ATOM 1442 C C . PHE B 1 7 ? -5.145 -93.938 50.406 1 20.17 7 PHE B C 1
ATOM 1444 O O . PHE B 1 7 ? -4.074 -93.375 50.125 1 20.17 7 PHE B O 1
ATOM 1451 N N . SER B 1 8 ? -6.375 -93.5 49.594 1 21.36 8 SER B N 1
ATOM 1452 C CA . SER B 1 8 ? -6.258 -93.75 48.156 1 21.36 8 SER B CA 1
ATOM 1453 C C . SER B 1 8 ? -5.711 -92.562 47.406 1 21.36 8 SER B C 1
ATOM 1455 O O . SER B 1 8 ? -5.75 -91.438 47.938 1 21.36 8 SER B O 1
ATOM 1457 N N . SER B 1 9 ? -5.531 -92.625 45.938 1 20.56 9 SER B N 1
ATOM 1458 C CA . SER B 1 9 ? -4.711 -92.438 44.75 1 20.56 9 SER B CA 1
ATOM 1459 C C . SER B 1 9 ? -5.109 -91.188 43.969 1 20.56 9 SER B C 1
ATOM 1461 O O . SER B 1 9 ? -4.637 -90.938 42.875 1 20.56 9 SER B O 1
ATOM 1463 N N . ALA B 1 10 ? -5.648 -90.125 44.625 1 26.56 10 ALA B N 1
ATOM 1464 C CA . ALA B 1 10 ? -6.422 -89.312 43.688 1 26.56 10 ALA B CA 1
ATOM 1465 C C . ALA B 1 10 ? -5.621 -89 42.406 1 26.56 10 ALA B C 1
ATOM 1467 O O . ALA B 1 10 ? -4.406 -88.812 42.469 1 26.56 10 ALA B O 1
ATOM 1468 N N . PRO B 1 11 ? -6.352 -89 41.188 1 23.33 11 PRO B N 1
ATOM 1469 C CA . PRO B 1 11 ? -5.934 -89.125 39.781 1 23.33 11 PRO B CA 1
ATOM 1470 C C . PRO B 1 11 ? -5.047 -88 39.312 1 23.33 11 PRO B C 1
ATOM 1472 O O . PRO B 1 11 ? -4.969 -86.938 39.969 1 23.33 11 PRO B O 1
ATOM 1475 N N . LEU B 1 12 ? -4.875 -87.938 37.844 1 22.81 12 LEU B N 1
ATOM 1476 C CA . LEU B 1 12 ? -3.857 -87.875 36.812 1 22.81 12 LEU B CA 1
ATOM 1477 C C . LEU B 1 12 ? -3.666 -86.438 36.344 1 22.81 12 LEU B C 1
ATOM 1479 O O . LEU B 1 12 ? -2.535 -85.938 36.25 1 22.81 12 LEU B O 1
ATOM 1483 N N . PRO B 1 13 ? -4.738 -85.75 35.562 1 24.44 13 PRO B N 1
ATOM 1484 C CA . PRO B 1 13 ? -4.305 -85.562 34.188 1 24.44 13 PRO B CA 1
ATOM 1485 C C . PRO B 1 13 ? -3.402 -84.375 34 1 24.44 13 PRO B C 1
ATOM 1487 O O . PRO B 1 13 ? -3.273 -83.562 34.906 1 24.44 13 PRO B O 1
AT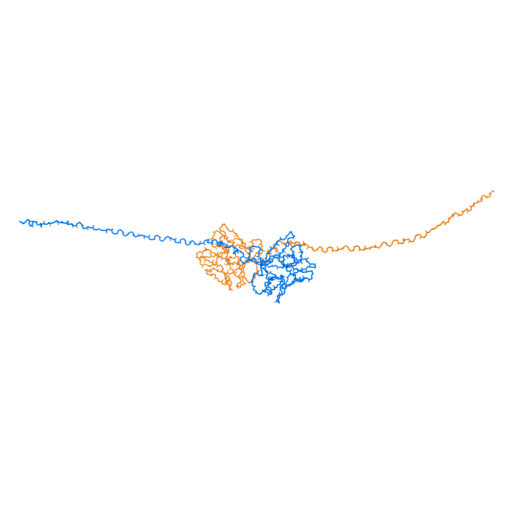OM 1490 N N . VAL B 1 14 ? -3.643 -83.625 32.719 1 23.77 14 VAL B N 1
ATOM 1491 C CA . VAL B 1 14 ? -2.986 -83.312 31.438 1 23.77 14 VAL B CA 1
ATOM 1492 C C . VAL B 1 14 ? -2.398 -81.875 31.484 1 23.77 14 VAL B C 1
ATOM 1494 O O . VAL B 1 14 ? -2.74 -81.125 32.375 1 23.77 14 VAL B O 1
ATOM 1497 N N . ILE B 1 15 ? -2.586 -81.062 30.203 1 22.09 15 ILE B N 1
ATOM 1498 C CA . ILE B 1 15 ? -1.736 -80.5 29.156 1 22.09 15 ILE B CA 1
ATOM 1499 C C . ILE B 1 15 ? -1.437 -79 29.453 1 22.09 15 ILE B C 1
ATOM 1501 O O . ILE B 1 15 ? -2.281 -78.312 29.984 1 22.09 15 ILE B O 1
ATOM 1505 N N . SER B 1 16 ? -0.206 -78.562 29.062 1 22.22 16 SER B N 1
ATOM 1506 C CA . SER B 1 16 ? 0.792 -77.5 29.172 1 22.22 16 SER B CA 1
ATOM 1507 C C . SER B 1 16 ? 0.358 -76.25 28.406 1 22.22 16 SER B C 1
ATOM 1509 O O . SER B 1 16 ? 1.159 -75.312 28.188 1 22.22 16 SER B O 1
ATOM 1511 N N . ARG B 1 17 ? -1.019 -75.875 28.281 1 21.59 17 ARG B N 1
ATOM 1512 C CA . ARG B 1 17 ? -1.285 -74.875 27.25 1 21.59 17 ARG B CA 1
ATOM 1513 C C . ARG B 1 17 ? -0.413 -73.688 27.438 1 21.59 17 ARG B C 1
ATOM 1515 O O . ARG B 1 17 ? -0.418 -73.062 28.516 1 21.59 17 ARG B O 1
ATOM 1522 N N . THR B 1 18 ? 0.688 -73.438 26.5 1 22.89 18 THR B N 1
ATOM 1523 C CA . THR B 1 18 ? 1.805 -72.562 26.219 1 22.89 18 THR B CA 1
ATOM 1524 C C . THR B 1 18 ? 1.308 -71.125 26 1 22.89 18 THR B C 1
ATOM 1526 O O . THR B 1 18 ? 2.051 -70.125 26.203 1 22.89 18 THR B O 1
ATOM 1529 N N . ARG B 1 19 ? 0.028 -70.812 25.484 1 21.69 19 ARG B N 1
ATOM 1530 C CA . ARG B 1 19 ? 0.046 -69.75 24.469 1 21.69 19 ARG B CA 1
ATOM 1531 C C . ARG B 1 19 ? 0.369 -68.375 25.078 1 21.69 19 ARG B C 1
ATOM 1533 O O . ARG B 1 19 ? -0.362 -67.875 25.953 1 21.69 19 ARG B O 1
ATOM 1540 N N . GLN B 1 20 ? 1.675 -68 25.188 1 22.22 20 GLN B N 1
ATOM 1541 C CA . GLN B 1 20 ? 2.176 -66.75 25.688 1 22.22 20 GLN B CA 1
ATOM 1542 C C . GLN B 1 20 ? 1.651 -65.562 24.844 1 22.22 20 GLN B C 1
ATOM 1544 O O . GLN B 1 20 ? 1.916 -65.5 23.641 1 22.22 20 GLN B O 1
ATOM 1549 N N . THR B 1 21 ? 0.355 -65.25 24.969 1 24.75 21 THR B N 1
ATOM 1550 C CA . THR B 1 21 ? -0.206 -64.125 24.219 1 24.75 21 THR B CA 1
ATOM 1551 C C . THR B 1 21 ? 0.665 -62.875 24.359 1 24.75 21 THR B C 1
ATOM 1553 O O . THR B 1 21 ? 0.899 -62.406 25.484 1 24.75 21 THR B O 1
ATOM 1556 N N . VAL B 1 22 ? 1.705 -62.719 23.516 1 25.06 22 VAL B N 1
ATOM 1557 C CA . VAL B 1 22 ? 2.572 -61.562 23.328 1 25.06 22 VAL B CA 1
ATOM 1558 C C . VAL B 1 22 ? 1.725 -60.281 23.109 1 25.06 22 VAL B C 1
ATOM 1560 O O . VAL B 1 22 ? 0.966 -60.219 22.141 1 25.06 22 VAL B O 1
ATOM 1563 N N . ARG B 1 23 ? 1.108 -59.688 24.062 1 28.02 23 ARG B N 1
ATOM 1564 C CA . ARG B 1 23 ? 0.426 -58.406 23.969 1 28.02 23 ARG B CA 1
ATOM 1565 C C . ARG B 1 23 ? 1.334 -57.344 23.344 1 28.02 23 ARG B C 1
ATOM 1567 O O . ARG B 1 23 ? 2.379 -57 23.906 1 28.02 23 ARG B O 1
ATOM 1574 N N . SER B 1 24 ? 1.718 -57.562 22 1 23.52 24 SER B N 1
ATOM 1575 C CA . SER B 1 24 ? 2.479 -56.531 21.281 1 23.52 24 SER B CA 1
ATOM 1576 C C . SER B 1 24 ? 1.874 -55.156 21.484 1 23.52 24 SER B C 1
ATOM 1578 O O . SER B 1 24 ? 0.687 -54.938 21.219 1 23.52 24 SER B O 1
ATOM 1580 N N . ALA B 1 25 ? 2.285 -54.406 22.469 1 28.8 25 ALA B N 1
ATOM 1581 C CA . ALA B 1 25 ? 2.008 -53 22.844 1 28.8 25 ALA B CA 1
ATOM 1582 C C . ALA B 1 25 ? 2.217 -52.062 21.656 1 28.8 25 ALA B C 1
ATOM 1584 O O . ALA B 1 25 ? 3.354 -51.812 21.266 1 28.8 25 ALA B O 1
ATOM 1585 N N . GLY B 1 26 ? 1.691 -52.469 20.469 1 27.73 26 GLY B N 1
ATOM 1586 C CA . GLY B 1 26 ? 1.955 -51.469 19.438 1 27.73 26 GLY B CA 1
ATOM 1587 C C . GLY B 1 26 ? 1.691 -50.062 19.922 1 27.73 26 GLY B C 1
ATOM 1588 O O . GLY B 1 26 ? 0.66 -49.781 20.531 1 27.73 26 GLY B O 1
ATOM 1589 N N . SER B 1 27 ? 2.76 -49.406 20.406 1 30.64 27 SER B N 1
ATOM 1590 C CA . SER B 1 27 ? 2.811 -48 20.719 1 30.64 27 SER B CA 1
ATOM 1591 C C . SER B 1 27 ? 2.125 -47.156 19.641 1 30.64 27 SER B C 1
ATOM 1593 O O . SER B 1 27 ? 2.52 -47.188 18.484 1 30.64 27 SER B O 1
ATOM 1595 N N . LEU B 1 28 ? 0.817 -47.188 19.672 1 30.92 28 LEU B N 1
ATOM 1596 C CA . LEU B 1 28 ? 0.048 -46.281 18.812 1 30.92 28 LEU B CA 1
ATOM 1597 C C . LEU B 1 28 ? 0.658 -44.875 18.828 1 30.92 28 LEU B C 1
ATOM 1599 O O . LEU B 1 28 ? 0.706 -44.219 19.859 1 30.92 28 LEU B O 1
ATOM 1603 N N . VAL B 1 29 ? 1.916 -44.781 18.25 1 32.69 29 VAL B N 1
ATOM 1604 C CA . VAL B 1 29 ? 2.379 -43.406 17.938 1 32.69 29 VAL B CA 1
ATOM 1605 C C . VAL B 1 29 ? 1.225 -42.594 17.375 1 32.69 29 VAL B C 1
ATOM 1607 O O . VAL B 1 29 ? 0.614 -43 16.375 1 32.69 29 VAL B O 1
ATOM 1610 N N . SER B 1 30 ? 0.417 -42.094 18.25 1 34.06 30 SER B N 1
ATOM 1611 C CA . SER B 1 30 ? -0.587 -41.094 17.891 1 34.06 30 SER B CA 1
ATOM 1612 C C . SER B 1 30 ? -0.03 -40.094 16.906 1 34.06 30 SER B C 1
ATOM 1614 O O . SER B 1 30 ? 1.069 -39.562 17.094 1 34.06 30 SER B O 1
ATOM 1616 N N . PRO B 1 31 ? -0.309 -40.281 15.625 1 32.66 31 PRO B N 1
ATOM 1617 C CA . PRO B 1 31 ? 0.166 -39.281 14.68 1 32.66 31 PRO B CA 1
ATOM 1618 C C . PRO B 1 31 ? 0.019 -37.844 15.219 1 32.66 31 PRO B C 1
ATOM 1620 O O . PRO B 1 31 ? -1.011 -37.531 15.812 1 32.66 31 PRO B O 1
ATOM 1623 N N . SER B 1 32 ? 1.012 -37.375 15.883 1 32 32 SER B N 1
ATOM 1624 C CA . SER B 1 32 ? 1.121 -35.938 16.141 1 32 32 SER B CA 1
ATOM 1625 C C . SER B 1 32 ? 0.509 -35.125 15.016 1 32 32 SER B C 1
ATOM 1627 O O . SER B 1 32 ? 1.004 -35.125 13.883 1 32 32 SER B O 1
ATOM 1629 N N . SER B 1 33 ? -0.857 -35.156 14.945 1 31.91 33 SER B N 1
ATOM 1630 C CA . SER B 1 33 ? -1.613 -34.156 14.195 1 31.91 33 SER B CA 1
ATOM 1631 C C . SER B 1 33 ? -0.886 -32.812 14.164 1 31.91 33 SER B C 1
ATOM 1633 O O . SER B 1 33 ? -0.673 -32.188 15.203 1 31.91 33 SER B O 1
ATOM 1635 N N . ASN B 1 34 ? 0.291 -32.844 13.648 1 32.81 34 ASN B N 1
ATOM 1636 C CA . ASN B 1 34 ? 0.88 -31.531 13.312 1 32.81 34 ASN B CA 1
ATOM 1637 C C . ASN B 1 34 ? -0.191 -30.5 12.992 1 32.81 34 ASN B C 1
ATOM 1639 O O . ASN B 1 34 ? -0.83 -30.578 11.938 1 32.81 34 ASN B O 1
ATOM 1643 N N . VAL B 1 35 ? -1.089 -30.391 13.898 1 32.25 35 VAL B N 1
ATOM 1644 C CA . VAL B 1 35 ? -1.98 -29.234 13.992 1 32.25 35 VAL B CA 1
ATOM 1645 C C . VAL B 1 35 ? -1.285 -28 13.43 1 32.25 35 VAL B C 1
ATOM 1647 O O . VAL B 1 35 ? -0.332 -27.484 14.023 1 32.25 35 VAL B O 1
ATOM 1650 N N . TRP B 1 36 ? -0.905 -28.125 12.234 1 36.06 36 TRP B N 1
ATOM 1651 C CA . TRP B 1 36 ? -0.754 -26.828 11.586 1 36.06 36 TRP B CA 1
ATOM 1652 C C . TRP B 1 36 ? -1.625 -25.781 12.266 1 36.06 36 TRP B C 1
ATOM 1654 O O . TRP B 1 36 ? -2.852 -25.906 12.305 1 36.06 36 TRP B O 1
ATOM 1664 N N . ASP B 1 37 ? -1.317 -25.531 13.477 1 32.75 37 ASP B N 1
ATOM 1665 C CA . ASP B 1 37 ? -1.852 -24.375 14.203 1 32.75 37 ASP B CA 1
ATOM 1666 C C . ASP B 1 37 ? -2.43 -23.344 13.234 1 32.75 37 ASP B C 1
ATOM 1668 O O . ASP B 1 37 ? -1.706 -22.781 12.414 1 32.75 37 ASP B O 1
ATOM 1672 N N . LYS B 1 38 ? -3.477 -23.578 12.586 1 33.66 38 LYS B N 1
ATOM 1673 C CA . LYS B 1 38 ? -4.422 -22.531 12.219 1 33.66 38 LYS B CA 1
ATOM 1674 C C . LYS B 1 38 ? -4.195 -21.281 13.062 1 33.66 38 LYS B C 1
ATOM 1676 O O . LYS B 1 38 ? -5.008 -20.953 13.93 1 33.66 38 LYS B O 1
ATOM 1681 N N . ARG B 1 39 ? -3.281 -21.328 14.031 1 35.19 39 ARG B N 1
ATOM 1682 C CA . ARG B 1 39 ? -3.291 -19.938 14.461 1 35.19 39 ARG B CA 1
ATOM 1683 C C . ARG B 1 39 ? -3.756 -19.016 13.344 1 35.19 39 ARG B C 1
ATOM 1685 O O . ARG B 1 39 ? -3.123 -18.938 12.289 1 35.19 39 ARG B O 1
ATOM 1692 N N . GLU B 1 40 ? -4.984 -19.219 12.844 1 35.44 40 GLU B N 1
ATOM 1693 C CA . GLU B 1 40 ? -5.656 -17.984 12.414 1 35.44 40 GLU B CA 1
ATOM 1694 C C . GLU B 1 40 ? -4.777 -16.766 12.648 1 35.44 40 GLU B C 1
ATOM 1696 O O . GLU B 1 40 ? -4.43 -16.453 13.789 1 35.44 40 GLU B O 1
ATOM 1701 N N . VAL B 1 41 ? -3.662 -16.719 12.055 1 40.41 41 VAL B N 1
ATOM 1702 C CA . VAL B 1 41 ? -3.107 -15.375 12.266 1 40.41 41 VAL B CA 1
ATOM 1703 C C . VAL B 1 41 ? -4.203 -14.438 12.766 1 40.41 41 VAL B C 1
ATOM 1705 O O . VAL B 1 41 ? -5.047 -13.984 11.984 1 40.41 41 VAL B O 1
ATOM 1708 N N . THR B 1 42 ? -5.031 -14.922 13.539 1 36.56 42 THR B N 1
ATOM 1709 C CA . THR B 1 42 ? -5.785 -13.906 14.266 1 36.56 42 THR B CA 1
ATOM 1710 C C . THR B 1 42 ? -5.027 -12.578 14.289 1 36.56 42 THR B C 1
ATOM 1712 O O . THR B 1 42 ? -3.904 -12.508 14.797 1 36.56 42 THR B O 1
ATOM 1715 N N . ALA B 1 43 ? -4.984 -12 13.203 1 42.16 43 ALA B N 1
ATOM 1716 C CA . ALA B 1 43 ? -4.469 -10.633 13.258 1 42.16 43 ALA B CA 1
ATOM 1717 C C . ALA B 1 43 ? -4.473 -10.109 14.695 1 42.16 43 ALA B C 1
ATOM 1719 O O . ALA B 1 43 ? -5.539 -9.93 15.289 1 42.16 43 ALA B O 1
ATOM 1720 N N . LYS B 1 44 ? -3.639 -10.602 15.578 1 50.78 44 LYS B N 1
ATOM 1721 C CA . LYS B 1 44 ? -3.582 -9.688 16.719 1 50.78 44 LYS B CA 1
ATOM 1722 C C . LYS B 1 44 ? -4.164 -8.32 16.359 1 50.78 44 LYS B C 1
ATOM 1724 O O . LYS B 1 44 ? -4.211 -7.953 15.18 1 50.78 44 LYS B O 1
ATOM 1729 N N . ASP B 1 45 ? -4.754 -7.59 17.25 1 53.28 45 ASP B N 1
ATOM 1730 C CA . ASP B 1 45 ? -5.363 -6.277 17.062 1 53.28 45 ASP B CA 1
ATOM 1731 C C . ASP B 1 45 ? -4.516 -5.398 16.141 1 53.28 45 ASP B C 1
ATOM 1733 O O . ASP B 1 45 ? -3.354 -5.117 16.453 1 53.28 45 ASP B O 1
ATOM 1737 N N . GLY B 1 46 ? -4.758 -5.371 14.828 1 72.12 46 GLY B N 1
ATOM 1738 C CA . GLY B 1 46 ? -4.199 -4.395 13.906 1 72.12 46 GLY B CA 1
ATOM 1739 C C . GLY B 1 46 ? -3.186 -4.992 12.945 1 72.12 46 GLY B C 1
ATOM 1740 O O . GLY B 1 46 ? -2.615 -4.285 12.117 1 72.12 46 GLY B O 1
ATOM 1741 N N . GLU B 1 47 ? -2.756 -6.34 13.172 1 76.12 47 GLU B N 1
ATOM 1742 C CA . GLU B 1 47 ? -1.738 -6.953 12.328 1 76.12 47 GLU B CA 1
ATOM 1743 C C . GLU B 1 47 ? -2.123 -6.863 10.852 1 76.12 47 GLU B C 1
ATOM 1745 O O . GLU B 1 47 ? -1.254 -6.766 9.984 1 76.12 47 GLU B O 1
ATOM 1750 N N . TYR B 1 48 ? -3.393 -6.93 10.656 1 77.94 48 TYR B N 1
ATOM 1751 C CA . TYR B 1 48 ? -3.855 -6.887 9.273 1 77.94 48 TYR B CA 1
ATOM 1752 C C . TYR B 1 48 ? -3.559 -5.531 8.641 1 77.94 48 TYR B C 1
ATOM 1754 O O . TYR B 1 48 ? -3.611 -5.383 7.422 1 77.94 48 TYR B O 1
ATOM 1762 N N . LEU B 1 49 ? -3.273 -4.613 9.453 1 87.69 49 LEU B N 1
ATOM 1763 C CA . LEU B 1 49 ? -2.977 -3.273 8.953 1 87.69 49 LEU B CA 1
ATOM 1764 C C . LEU B 1 49 ? -1.541 -3.189 8.445 1 87.69 49 LEU B C 1
ATOM 1766 O O . LEU B 1 49 ? -1.189 -2.258 7.719 1 87.69 49 LEU B O 1
ATOM 1770 N N . LEU B 1 50 ? -0.828 -4.145 8.906 1 84.5 50 LEU B N 1
ATOM 1771 C CA . LEU B 1 50 ? 0.589 -4.098 8.562 1 84.5 50 LEU B CA 1
ATOM 1772 C C . LEU B 1 50 ? 0.792 -4.305 7.066 1 84.5 50 LEU B C 1
ATOM 1774 O O . LEU B 1 50 ? 0.197 -5.207 6.473 1 84.5 50 LEU B O 1
ATOM 1778 N N . GLY B 1 51 ? 1.505 -3.344 6.453 1 88.38 51 GLY B N 1
ATOM 1779 C CA . GLY B 1 51 ? 1.893 -3.51 5.062 1 88.38 51 GLY B CA 1
ATOM 1780 C C . GLY B 1 51 ? 0.928 -2.855 4.09 1 88.38 51 GLY B C 1
ATOM 1781 O O . GLY B 1 51 ? 1.15 -2.875 2.879 1 88.38 51 GLY B O 1
ATOM 1782 N N . ILE B 1 52 ? -0.16 -2.373 4.598 1 92.06 52 ILE B N 1
ATOM 1783 C CA . ILE B 1 52 ? -1.062 -1.616 3.736 1 92.06 52 ILE B CA 1
ATOM 1784 C C . ILE B 1 52 ? -0.5 -0.215 3.506 1 92.06 52 ILE B C 1
ATOM 1786 O O . ILE B 1 52 ? -0.116 0.471 4.453 1 92.06 52 ILE B O 1
ATOM 1790 N N . LYS B 1 53 ? -0.441 0.16 2.258 1 94.5 53 LYS B N 1
ATOM 1791 C CA . LYS B 1 53 ? 0.079 1.478 1.903 1 94.5 53 LYS B CA 1
ATOM 1792 C C . LYS B 1 53 ? -0.752 2.117 0.794 1 94.5 53 LYS B C 1
ATOM 1794 O O . LYS B 1 53 ? -1.21 1.43 -0.121 1 94.5 53 LYS B O 1
ATOM 1799 N N . ARG B 1 54 ? -0.932 3.43 0.936 1 95.69 54 ARG B N 1
ATOM 1800 C CA . ARG B 1 54 ? -1.574 4.234 -0.1 1 95.69 54 ARG B CA 1
ATOM 1801 C C . ARG B 1 54 ? -0.652 5.352 -0.576 1 95.69 54 ARG B C 1
ATOM 1803 O O . ARG B 1 54 ? -0.208 6.18 0.223 1 95.69 54 ARG B O 1
ATOM 1810 N N . LEU B 1 55 ? -0.29 5.383 -1.809 1 95.19 55 LEU B N 1
ATOM 1811 C CA . LEU B 1 55 ? 0.436 6.5 -2.4 1 95.19 55 LEU B CA 1
ATOM 1812 C C . LEU B 1 55 ? -0.529 7.559 -2.924 1 95.19 55 LEU B C 1
ATOM 1814 O O . LEU B 1 55 ? -1.278 7.309 -3.871 1 95.19 55 LEU B O 1
ATOM 1818 N N . ARG B 1 56 ? -0.532 8.711 -2.189 1 96.19 56 ARG B N 1
ATOM 1819 C CA . ARG B 1 56 ? -1.463 9.781 -2.525 1 96.19 56 ARG B CA 1
ATOM 1820 C C . ARG B 1 56 ? -0.8 11.148 -2.379 1 96.19 56 ARG B C 1
ATOM 1822 O O . ARG B 1 56 ? 0.196 11.281 -1.665 1 96.19 56 ARG B O 1
ATOM 1829 N N . ARG B 1 57 ? -1.334 12.094 -3.109 1 97.56 57 ARG B N 1
ATOM 1830 C CA . ARG B 1 57 ? -1.116 13.508 -2.814 1 97.56 57 ARG B CA 1
ATOM 1831 C C . ARG B 1 57 ? -2.307 14.102 -2.072 1 97.56 57 ARG B C 1
ATOM 1833 O O . ARG B 1 57 ? -3.451 13.711 -2.307 1 97.56 57 ARG B O 1
ATOM 1840 N N . LEU B 1 58 ? -2.02 15.016 -1.204 1 98.31 58 LEU B N 1
ATOM 1841 C CA . LEU B 1 58 ? -3.08 15.633 -0.418 1 98.31 58 LEU B CA 1
ATOM 1842 C C . LEU B 1 58 ? -3.281 17.094 -0.83 1 98.31 58 LEU B C 1
ATOM 1844 O O . LEU B 1 58 ? -2.406 17.922 -0.608 1 98.31 58 LEU B O 1
ATOM 1848 N N . TYR B 1 59 ? -4.402 17.359 -1.409 1 98.19 59 TYR B N 1
ATOM 1849 C CA . TYR B 1 59 ? -4.742 18.672 -1.938 1 98.19 59 TYR B CA 1
ATOM 1850 C C . TYR B 1 59 ? -5.656 19.422 -0.979 1 98.19 59 TYR B C 1
ATOM 1852 O O . TYR B 1 59 ? -6.664 18.891 -0.517 1 98.19 59 TYR B O 1
ATOM 1860 N N . CYS B 1 60 ? -5.297 20.578 -0.674 1 98 60 CYS B N 1
ATOM 1861 C CA . CYS B 1 60 ? -6.086 21.484 0.149 1 98 60 CYS B CA 1
ATOM 1862 C C . CYS B 1 60 ? -6.59 22.672 -0.672 1 98 60 CYS B C 1
ATOM 1864 O O . CYS B 1 60 ? -5.793 23.438 -1.218 1 98 60 CYS B O 1
ATOM 1866 N N . ASN B 1 61 ? -7.844 22.859 -0.682 1 95.31 61 ASN B N 1
ATOM 1867 C CA . ASN B 1 61 ? -8.453 23.891 -1.513 1 95.31 61 ASN B CA 1
ATOM 1868 C C . ASN B 1 61 ? -8.555 25.219 -0.77 1 95.31 61 ASN B C 1
ATOM 1870 O O . ASN B 1 61 ? -9.609 25.859 -0.793 1 95.31 61 ASN B O 1
ATOM 1874 N N . VAL B 1 62 ? -7.586 25.578 -0.066 1 95.81 62 VAL B N 1
ATOM 1875 C CA . VAL B 1 62 ? -7.496 26.891 0.566 1 95.81 62 VAL B CA 1
ATOM 1876 C C . VAL B 1 62 ? -6.766 27.859 -0.36 1 95.81 62 VAL B C 1
ATOM 1878 O O . VAL B 1 62 ? -5.777 27.484 -0.998 1 95.81 62 VAL B O 1
ATOM 1881 N N . GLY B 1 63 ? -7.32 29.125 -0.602 1 91.94 63 GLY B N 1
ATOM 1882 C CA . GLY B 1 63 ? -6.723 30.031 -1.566 1 91.94 63 GLY B CA 1
ATOM 1883 C C . GLY B 1 63 ? -6.832 29.531 -2.998 1 91.94 63 GLY B C 1
ATOM 1884 O O . GLY B 1 63 ? -7.926 29.219 -3.469 1 91.94 63 GLY B O 1
ATOM 1885 N N . ILE B 1 64 ? -5.684 29.406 -3.656 1 92.94 64 ILE B N 1
ATOM 1886 C CA . ILE B 1 64 ? -5.688 28.938 -5.035 1 92.94 64 ILE B CA 1
ATOM 1887 C C . ILE B 1 64 ? -5.5 27.422 -5.059 1 92.94 64 ILE B C 1
ATOM 1889 O O . ILE B 1 64 ? -5.523 26.797 -6.125 1 92.94 64 ILE B O 1
ATOM 1893 N N . GLY B 1 65 ? -5.324 26.891 -3.914 1 97.12 65 GLY B N 1
ATOM 1894 C CA . GLY B 1 65 ? -5.137 25.438 -3.824 1 97.12 65 GLY B CA 1
ATOM 1895 C C . GLY B 1 65 ? -3.682 25.047 -3.666 1 97.12 65 GLY B C 1
ATOM 1896 O O . GLY B 1 65 ? -2.795 25.641 -4.27 1 97.12 65 GLY B O 1
ATOM 1897 N N . PHE B 1 66 ? -3.484 24.031 -2.75 1 98.19 66 PHE B N 1
ATOM 1898 C CA . PHE B 1 66 ? -2.121 23.609 -2.445 1 98.19 66 PHE B CA 1
ATOM 1899 C C . PHE B 1 66 ? -2.049 22.094 -2.24 1 98.19 66 PHE B C 1
ATOM 1901 O O . PHE B 1 66 ? -2.973 21.5 -1.687 1 98.19 66 PHE B O 1
ATOM 1908 N N . HIS B 1 67 ? -1.015 21.531 -2.689 1 98.5 67 HIS B N 1
ATOM 1909 C CA . HIS B 1 67 ? -0.619 20.203 -2.236 1 98.5 67 HIS B CA 1
ATOM 1910 C C . HIS B 1 67 ? 0.368 20.297 -1.076 1 98.5 67 HIS B C 1
ATOM 1912 O O . HIS B 1 67 ? 1.28 21.125 -1.091 1 98.5 67 HIS B O 1
ATOM 1918 N N . ILE B 1 68 ? 0.172 19.438 -0.104 1 98.5 68 ILE B N 1
ATOM 1919 C CA . ILE B 1 68 ? 1.175 19.375 0.954 1 98.5 68 ILE B CA 1
ATOM 1920 C C . ILE B 1 68 ? 2.453 18.734 0.417 1 98.5 68 ILE B C 1
ATOM 1922 O O . ILE B 1 68 ? 2.396 17.766 -0.358 1 98.5 68 ILE B O 1
ATOM 1926 N N . GLN B 1 69 ? 3.576 19.25 0.719 1 98.75 69 GLN B N 1
ATOM 1927 C CA . GLN B 1 69 ? 4.859 18.672 0.36 1 98.75 69 GLN B CA 1
ATOM 1928 C C . GLN B 1 69 ? 5.766 18.531 1.582 1 98.75 69 GLN B C 1
ATOM 1930 O O . GLN B 1 69 ? 5.715 19.359 2.494 1 98.75 69 GLN B O 1
ATOM 1935 N N . VAL B 1 70 ? 6.488 17.547 1.59 1 98.88 70 VAL B N 1
ATOM 1936 C CA . VAL B 1 70 ? 7.504 17.297 2.605 1 98.88 70 VAL B CA 1
ATOM 1937 C C . VAL B 1 70 ? 8.898 17.5 2.008 1 98.88 70 VAL B C 1
ATOM 1939 O O . VAL B 1 70 ? 9.367 16.688 1.223 1 98.88 70 VAL B O 1
ATOM 1942 N N . LEU B 1 71 ? 9.523 18.578 2.463 1 98.75 71 LEU B N 1
ATOM 1943 C CA . LEU B 1 71 ? 10.82 18.922 1.888 1 98.75 71 LEU B CA 1
ATOM 1944 C C . LEU B 1 71 ? 11.953 18.203 2.627 1 98.75 71 LEU B C 1
ATOM 1946 O O . LEU B 1 71 ? 11.812 17.859 3.807 1 98.75 71 LEU B O 1
ATOM 1950 N N . PRO B 1 72 ? 13.109 18.031 1.967 1 98.44 72 PRO B N 1
ATOM 1951 C CA . PRO B 1 72 ? 14.227 17.297 2.578 1 98.44 72 PRO B CA 1
ATOM 1952 C C . PRO B 1 72 ? 14.773 17.984 3.82 1 98.44 72 PRO B C 1
ATOM 1954 O O . PRO B 1 72 ? 15.414 17.344 4.66 1 98.44 72 PRO B O 1
ATOM 1957 N N . ASN B 1 73 ? 14.57 19.266 3.936 1 98.31 73 ASN B N 1
ATOM 1958 C CA . ASN B 1 73 ? 15.07 19.984 5.105 1 98.31 73 ASN B CA 1
ATOM 1959 C C . ASN B 1 73 ? 14.094 19.906 6.273 1 98.31 73 ASN B C 1
ATOM 1961 O O . ASN B 1 73 ? 14.305 20.531 7.312 1 98.31 73 ASN B O 1
ATOM 1965 N N . GLY B 1 74 ? 12.984 19.219 6.059 1 98.62 74 GLY B N 1
ATOM 1966 C CA . GLY B 1 74 ? 12.062 18.969 7.152 1 98.62 74 GLY B CA 1
ATOM 1967 C C . GLY B 1 74 ? 10.867 19.906 7.164 1 98.62 74 GLY B C 1
ATOM 1968 O O . GLY B 1 74 ? 9.945 19.734 7.957 1 98.62 74 GLY B O 1
ATOM 1969 N N . LYS B 1 75 ? 10.875 20.781 6.258 1 98.69 75 LYS B N 1
ATOM 1970 C CA . LYS B 1 75 ? 9.758 21.719 6.203 1 98.69 75 LYS B CA 1
ATOM 1971 C C . LYS B 1 75 ? 8.547 21.078 5.523 1 98.69 75 LYS B C 1
ATOM 1973 O O . LYS B 1 75 ? 8.688 20.375 4.52 1 98.69 75 LYS B O 1
ATOM 1978 N N . ILE B 1 76 ? 7.398 21.344 6.055 1 98.81 76 ILE B N 1
ATOM 1979 C CA . ILE B 1 76 ? 6.113 20.953 5.48 1 98.81 76 ILE B CA 1
ATOM 1980 C C . ILE B 1 76 ? 5.371 22.203 4.992 1 98.81 76 ILE B C 1
ATOM 1982 O O . ILE B 1 76 ? 5.105 23.125 5.773 1 98.81 76 ILE B O 1
ATOM 1986 N N . THR B 1 77 ? 5.102 22.25 3.75 1 98.44 77 THR B N 1
ATOM 1987 C CA . THR B 1 77 ? 4.473 23.422 3.164 1 98.44 77 THR B CA 1
ATOM 1988 C C . THR B 1 77 ? 3.492 23.031 2.064 1 98.44 77 THR B C 1
ATOM 1990 O O . THR B 1 77 ? 3.402 21.859 1.705 1 98.44 77 THR B O 1
ATOM 1993 N N . GLY B 1 78 ? 2.748 24 1.645 1 98.56 78 GLY B N 1
ATOM 1994 C CA . GLY B 1 78 ?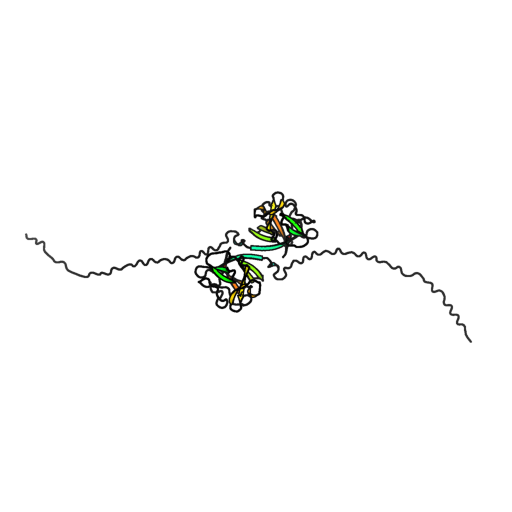 1.901 23.828 0.474 1 98.56 78 GLY B CA 1
ATOM 1995 C C . GLY B 1 78 ? 2.543 24.344 -0.805 1 98.56 78 GLY B C 1
ATOM 1996 O O . GLY B 1 78 ? 3.273 25.328 -0.791 1 98.56 78 GLY B O 1
ATOM 1997 N N . VAL B 1 79 ? 2.281 23.641 -1.879 1 98.38 79 VAL B N 1
ATOM 1998 C CA . VAL B 1 79 ? 2.746 24.062 -3.195 1 98.38 79 VAL B CA 1
ATOM 1999 C C . VAL B 1 79 ? 1.628 23.891 -4.219 1 98.38 79 VAL B C 1
ATOM 2001 O O . VAL B 1 79 ? 0.822 22.969 -4.113 1 98.38 79 VAL B O 1
ATOM 2004 N N . HIS B 1 80 ? 1.584 24.797 -5.098 1 97.69 80 HIS B N 1
ATOM 2005 C CA . HIS B 1 80 ? 0.5 24.766 -6.074 1 97.69 80 HIS B CA 1
ATOM 2006 C C . HIS B 1 80 ? 0.67 23.609 -7.051 1 97.69 80 HIS B C 1
ATOM 2008 O O . HIS B 1 80 ? -0.267 22.844 -7.277 1 97.69 80 HIS B O 1
ATOM 2014 N N . ASN B 1 81 ? 1.876 23.484 -7.578 1 96.19 81 ASN B N 1
ATOM 2015 C CA . ASN B 1 81 ? 2.137 22.453 -8.578 1 96.19 81 ASN B CA 1
ATOM 2016 C C . ASN B 1 81 ? 2.705 21.188 -7.941 1 96.19 81 ASN B C 1
ATOM 2018 O O . ASN B 1 81 ? 3.607 21.266 -7.105 1 96.19 81 ASN B O 1
ATOM 2022 N N . GLU B 1 82 ? 2.129 20.109 -8.367 1 95.94 82 GLU B N 1
ATOM 2023 C CA . GLU B 1 82 ? 2.666 18.844 -7.895 1 95.94 82 GLU B CA 1
ATOM 2024 C C . GLU B 1 82 ? 4.145 18.703 -8.242 1 95.94 82 GLU B C 1
ATOM 2026 O O . GLU B 1 82 ? 4.59 19.172 -9.289 1 95.94 82 GLU B O 1
ATOM 2031 N N . ASN B 1 83 ? 4.922 18.094 -7.434 1 97.25 83 ASN B N 1
ATOM 2032 C CA . ASN B 1 83 ? 6.332 17.781 -7.656 1 97.25 83 ASN B CA 1
ATOM 2033 C C . ASN B 1 83 ? 6.758 16.531 -6.895 1 97.25 83 ASN B C 1
ATOM 2035 O O . ASN B 1 83 ? 5.914 15.797 -6.379 1 97.25 83 ASN B O 1
ATOM 2039 N N . ARG B 1 84 ? 8.031 16.297 -6.879 1 97.69 84 ARG B N 1
ATOM 2040 C CA . ARG B 1 84 ? 8.531 15.047 -6.301 1 97.69 84 ARG B CA 1
ATOM 2041 C C . ARG B 1 84 ? 8.336 15.031 -4.789 1 97.69 84 ARG B C 1
ATOM 2043 O O . ARG B 1 84 ? 8.328 13.969 -4.168 1 97.69 84 ARG B O 1
ATOM 2050 N N . TYR B 1 85 ? 8.062 16.141 -4.199 1 98.69 85 TYR B N 1
ATOM 2051 C CA . TYR B 1 85 ? 7.973 16.203 -2.744 1 98.69 85 TYR B CA 1
ATOM 2052 C C . TYR B 1 85 ? 6.52 16.234 -2.289 1 98.69 85 TYR B C 1
ATOM 2054 O O . TYR B 1 85 ? 6.238 16.328 -1.092 1 98.69 85 TYR B O 1
ATOM 2062 N N . THR B 1 86 ? 5.547 16.109 -3.213 1 98.62 86 THR B N 1
ATOM 2063 C CA . THR B 1 86 ? 4.129 16.141 -2.867 1 98.62 86 THR B CA 1
ATOM 2064 C C . THR B 1 86 ? 3.566 14.727 -2.775 1 98.62 86 THR B C 1
ATOM 2066 O O . THR B 1 86 ? 2.439 14.531 -2.316 1 98.62 86 THR B O 1
ATOM 2069 N N . LEU B 1 87 ? 4.332 13.734 -3.195 1 97.81 87 LEU B N 1
ATOM 2070 C CA . LEU B 1 87 ? 3.863 12.352 -3.109 1 97.81 87 LEU B CA 1
ATOM 2071 C C . LEU B 1 87 ? 4.074 11.789 -1.708 1 97.81 87 LEU B C 1
ATOM 2073 O O . LEU B 1 87 ? 5.195 11.789 -1.198 1 97.81 87 LEU B O 1
ATOM 2077 N N . LEU B 1 88 ? 2.963 11.32 -1.127 1 98.31 88 LEU B N 1
ATOM 2078 C CA . LEU B 1 88 ? 2.986 10.781 0.227 1 98.31 88 LEU B CA 1
ATOM 2079 C C . LEU B 1 88 ? 2.598 9.305 0.228 1 98.31 88 LEU B C 1
ATOM 2081 O O . LEU B 1 88 ? 1.853 8.859 -0.646 1 98.31 88 LEU B O 1
ATOM 2085 N N . GLU B 1 89 ? 3.215 8.633 1.068 1 97.25 89 GLU B N 1
ATOM 2086 C CA . GLU B 1 89 ? 2.711 7.316 1.457 1 97.25 89 GLU B CA 1
ATOM 2087 C C . GLU B 1 89 ? 1.894 7.398 2.744 1 97.25 89 GLU B C 1
ATOM 2089 O O . GLU B 1 89 ? 2.404 7.82 3.783 1 97.25 89 GLU B O 1
ATOM 2094 N N . ILE B 1 90 ? 0.664 7.07 2.689 1 97.75 90 ILE B N 1
ATOM 2095 C CA . ILE B 1 90 ? -0.234 7.039 3.84 1 97.75 90 ILE B CA 1
ATOM 2096 C C . ILE B 1 90 ? -0.392 5.602 4.328 1 97.75 90 ILE B C 1
ATOM 2098 O O . ILE B 1 90 ? -0.906 4.746 3.605 1 97.75 90 ILE B O 1
ATOM 2102 N N . SER B 1 91 ? 0.028 5.336 5.562 1 96.88 91 SER B N 1
ATOM 2103 C CA . SER B 1 91 ? 0.031 3.973 6.078 1 96.88 91 SER B CA 1
ATOM 2104 C C . SER B 1 91 ? -0.733 3.877 7.395 1 96.88 91 SER B C 1
ATOM 2106 O O . SER B 1 91 ? -0.483 4.652 8.32 1 96.88 91 SER B O 1
ATOM 2108 N N . PRO B 1 92 ? -1.65 2.973 7.453 1 96.19 92 PRO B N 1
ATOM 2109 C CA . PRO B 1 92 ? -2.342 2.775 8.727 1 96.19 92 PRO B CA 1
ATOM 2110 C C . PRO B 1 92 ? -1.45 2.139 9.789 1 96.19 92 PRO B C 1
ATOM 2112 O O . PRO B 1 92 ? -0.696 1.209 9.492 1 96.19 92 PRO B O 1
ATOM 2115 N N . VAL B 1 93 ? -1.469 2.623 10.984 1 95.69 93 VAL B N 1
ATOM 2116 C CA . VAL B 1 93 ? -0.727 2.029 12.086 1 95.69 93 VAL B CA 1
ATOM 2117 C C . VAL B 1 93 ? -1.699 1.525 13.148 1 95.69 93 VAL B C 1
ATOM 2119 O O . VAL B 1 93 ? -1.333 0.71 14 1 95.69 93 VAL B O 1
ATOM 2122 N N . GLU B 1 94 ? -2.873 2.121 13.156 1 93.44 94 GLU B N 1
ATOM 2123 C CA . GLU B 1 94 ? -4.055 1.703 13.906 1 93.44 94 GLU B CA 1
ATOM 2124 C C . GLU B 1 94 ? -5.336 2.031 13.141 1 93.44 94 GLU B C 1
ATOM 2126 O O . GLU B 1 94 ? -5.305 2.762 12.148 1 93.44 94 GLU B O 1
ATOM 2131 N N . ARG B 1 95 ? -6.363 1.365 13.547 1 92.88 95 ARG B N 1
ATOM 2132 C CA . ARG B 1 95 ? -7.629 1.688 12.891 1 92.88 95 ARG B CA 1
ATOM 2133 C C . ARG B 1 95 ? -7.875 3.191 12.891 1 92.88 95 ARG B C 1
ATOM 2135 O O . ARG B 1 95 ? -7.91 3.82 13.953 1 92.88 95 ARG B O 1
ATOM 2142 N N . GLY B 1 96 ? -7.945 3.77 11.805 1 95.75 96 GLY B N 1
ATOM 2143 C CA . GLY B 1 96 ? -8.234 5.184 11.633 1 95.75 96 GLY B CA 1
ATOM 2144 C C . GLY B 1 96 ? -7.035 6.074 11.875 1 95.75 96 GLY B C 1
ATOM 2145 O O . GLY B 1 96 ? -7.137 7.301 11.797 1 95.75 96 GLY B O 1
ATOM 2146 N N . VAL B 1 97 ? -5.957 5.52 12.266 1 98.38 97 VAL B N 1
ATOM 2147 C CA . VAL B 1 97 ? -4.742 6.281 12.539 1 98.38 97 VAL B CA 1
ATOM 2148 C C . VAL B 1 97 ? -3.68 5.953 11.5 1 98.38 97 VAL B C 1
ATOM 2150 O O . VAL B 1 97 ? -3.398 4.781 11.234 1 98.38 97 VAL B O 1
ATOM 2153 N N . VAL B 1 98 ? -3.1 7 10.945 1 98.5 98 VAL B N 1
ATOM 2154 C CA . VAL B 1 98 ? -2.18 6.773 9.836 1 98.5 98 VAL B CA 1
ATOM 2155 C C . VAL B 1 98 ? -0.891 7.562 10.07 1 98.5 98 VAL B C 1
ATOM 2157 O O . VAL B 1 98 ? -0.844 8.453 10.922 1 98.5 98 VAL B O 1
ATOM 2160 N N . THR B 1 99 ? 0.151 7.199 9.32 1 98.69 99 THR B N 1
ATOM 2161 C CA . THR B 1 99 ? 1.334 8.031 9.117 1 98.69 99 THR B CA 1
ATOM 2162 C C . THR B 1 99 ? 1.347 8.609 7.707 1 98.69 99 THR B C 1
ATOM 2164 O O . THR B 1 99 ? 0.776 8.031 6.781 1 98.69 99 THR B O 1
ATOM 2167 N N . LEU B 1 100 ? 1.816 9.75 7.59 1 98.81 100 LEU B N 1
ATOM 2168 C CA . LEU B 1 100 ? 2.1 10.414 6.32 1 98.81 100 LEU B CA 1
ATOM 2169 C C . LEU B 1 100 ? 3.602 10.492 6.074 1 98.81 100 LEU B C 1
ATOM 2171 O O . LEU B 1 100 ? 4.34 11.062 6.883 1 98.81 100 LEU B O 1
ATOM 2175 N N . TYR B 1 101 ? 4.094 9.906 5.008 1 98.56 101 TYR B N 1
ATOM 2176 C CA . TYR B 1 101 ? 5.512 9.766 4.703 1 98.56 101 TYR B CA 1
ATOM 2177 C C . TYR B 1 101 ? 5.836 10.352 3.334 1 98.56 101 TYR B C 1
ATOM 2179 O O . TYR B 1 101 ? 5.23 9.969 2.33 1 98.56 101 TYR B O 1
ATOM 2187 N N . GLY B 1 102 ? 6.734 11.312 3.379 1 98.69 102 GLY B N 1
ATOM 2188 C CA . GLY B 1 102 ? 7.195 11.812 2.094 1 98.69 102 GLY B CA 1
ATOM 2189 C C . GLY B 1 102 ? 8.031 10.805 1.328 1 98.69 102 GLY B C 1
ATOM 2190 O O . GLY B 1 102 ? 9.148 10.477 1.733 1 98.69 102 GLY B O 1
ATOM 2191 N N . VAL B 1 103 ? 7.559 10.422 0.242 1 97.5 103 VAL B N 1
ATOM 2192 C CA . VAL B 1 103 ? 8.18 9.336 -0.51 1 97.5 103 VAL B CA 1
ATOM 2193 C C . VAL B 1 103 ? 9.594 9.742 -0.93 1 97.5 103 VAL B C 1
ATOM 2195 O O . VAL B 1 103 ? 10.531 8.953 -0.792 1 97.5 103 VAL B O 1
ATOM 2198 N N . ARG B 1 104 ? 9.766 10.914 -1.381 1 98.31 104 ARG B N 1
ATOM 2199 C CA . ARG B 1 104 ? 11.047 11.328 -1.926 1 98.31 104 ARG B CA 1
ATOM 2200 C C . ARG B 1 104 ? 11.961 11.859 -0.827 1 98.31 104 ARG B C 1
ATOM 2202 O O . ARG B 1 104 ? 13.164 11.562 -0.811 1 98.31 104 ARG B O 1
ATOM 2209 N N . SER B 1 105 ? 11.391 12.664 0.074 1 98.62 105 SER B N 1
ATOM 2210 C CA . SER B 1 105 ? 12.227 13.25 1.117 1 98.62 105 SER B CA 1
ATOM 2211 C C . SER B 1 105 ? 12.656 12.203 2.137 1 98.62 105 SER B C 1
ATOM 2213 O O . SER B 1 105 ? 13.648 12.383 2.842 1 98.62 105 SER B O 1
ATOM 2215 N N . GLY B 1 106 ? 11.859 11.188 2.303 1 98.38 106 GLY B N 1
ATOM 2216 C CA . GLY B 1 106 ? 12.172 10.148 3.275 1 98.38 106 GLY B CA 1
ATOM 2217 C C . GLY B 1 106 ? 11.867 10.562 4.703 1 98.38 106 GLY B C 1
ATOM 2218 O O . GLY B 1 106 ? 12.516 10.094 5.641 1 98.38 106 GLY B O 1
ATOM 2219 N N . LEU B 1 107 ? 10.914 11.469 4.832 1 98.88 107 LEU B N 1
ATOM 2220 C CA . LEU B 1 107 ? 10.594 11.969 6.168 1 98.88 107 LEU B CA 1
ATOM 2221 C C . LEU B 1 107 ? 9.117 11.766 6.484 1 98.88 107 LEU B C 1
ATOM 2223 O O . LEU B 1 107 ? 8.258 11.922 5.605 1 98.88 107 LEU B O 1
ATOM 2227 N N . PHE B 1 108 ? 8.836 11.492 7.73 1 98.88 108 PHE B N 1
ATOM 2228 C CA . PHE B 1 108 ? 7.465 11.469 8.234 1 98.88 108 PHE B CA 1
ATOM 2229 C C . PHE B 1 108 ? 6.965 12.883 8.508 1 98.88 108 PHE B C 1
ATOM 2231 O O . PHE B 1 108 ? 7.723 13.734 8.977 1 98.88 108 PHE B O 1
ATOM 2238 N N . VAL B 1 109 ? 5.734 13.102 8.266 1 98.94 109 VAL B N 1
ATOM 2239 C CA . VAL B 1 109 ? 5.074 14.289 8.805 1 98.94 109 VAL B CA 1
ATOM 2240 C C . VAL B 1 109 ? 4.832 14.117 10.297 1 98.94 109 VAL B C 1
ATOM 2242 O O . VAL B 1 109 ? 4.289 13.094 10.727 1 98.94 109 VAL B O 1
ATOM 2245 N N . ALA B 1 110 ? 5.246 15.086 11.047 1 98.94 110 ALA B N 1
ATOM 2246 C CA . ALA B 1 110 ? 5.074 15.055 12.5 1 98.94 110 ALA B CA 1
ATOM 2247 C C . ALA B 1 110 ? 4.59 16.406 13.016 1 98.94 110 ALA B C 1
ATOM 2249 O O . ALA B 1 110 ? 4.746 17.422 12.344 1 98.94 110 ALA B O 1
ATOM 2250 N N . MET B 1 111 ? 3.973 16.391 14.148 1 98.94 111 MET B N 1
ATOM 2251 C CA . MET B 1 111 ? 3.529 17.609 14.82 1 98.94 111 MET B CA 1
ATOM 2252 C C . MET B 1 111 ? 3.947 17.609 16.281 1 98.94 111 MET B C 1
ATOM 2254 O O . MET B 1 111 ? 3.695 16.641 17 1 98.94 111 MET B O 1
ATOM 2258 N N . ASN B 1 112 ? 4.629 18.703 16.734 1 98.81 112 ASN B N 1
ATOM 2259 C CA . ASN B 1 112 ? 5.066 18.75 18.125 1 98.81 112 ASN B CA 1
ATOM 2260 C C . ASN B 1 112 ? 3.98 19.328 19.031 1 98.81 112 ASN B C 1
ATOM 2262 O O . ASN B 1 112 ? 2.867 19.609 18.578 1 98.81 112 ASN B O 1
ATOM 2266 N N . ASP B 1 113 ? 4.293 19.516 20.297 1 98.69 113 ASP B N 1
ATOM 2267 C CA . ASP B 1 113 ? 3.309 19.875 21.312 1 98.69 113 ASP B CA 1
ATOM 2268 C C . ASP B 1 113 ? 2.871 21.328 21.156 1 98.69 113 ASP B C 1
ATOM 2270 O O . ASP B 1 113 ? 1.904 21.75 21.797 1 98.69 113 ASP B O 1
ATOM 2274 N N . LYS B 1 114 ? 3.52 22.047 20.344 1 98.69 114 LYS B N 1
ATOM 2275 C CA . LYS B 1 114 ? 3.125 23.422 20.047 1 98.69 114 LYS B CA 1
ATOM 2276 C C . LYS B 1 114 ? 2.309 23.5 18.75 1 98.69 114 LYS B C 1
ATOM 2278 O O . LYS B 1 114 ? 1.919 24.578 18.328 1 98.69 114 LYS B O 1
ATOM 2283 N N . GLY B 1 115 ? 2.088 22.344 18.078 1 98.75 115 GLY B N 1
ATOM 2284 C CA . GLY B 1 115 ? 1.296 22.281 16.859 1 98.75 115 GLY B CA 1
ATOM 2285 C C . GLY B 1 115 ? 2.113 22.531 15.609 1 98.75 115 GLY B C 1
ATOM 2286 O O . GLY B 1 115 ? 1.556 22.703 14.523 1 98.75 115 GLY B O 1
ATOM 2287 N N . LYS B 1 116 ? 3.396 22.562 15.844 1 98.81 116 LYS B N 1
ATOM 2288 C CA . LYS B 1 116 ? 4.273 22.812 14.703 1 98.81 116 LYS B CA 1
ATOM 2289 C C . LYS B 1 116 ? 4.516 21.531 13.914 1 98.81 116 LYS B C 1
ATOM 2291 O O . LYS B 1 116 ? 4.867 20.5 14.484 1 98.81 116 LYS B O 1
ATOM 2296 N N . LEU B 1 117 ? 4.316 21.641 12.625 1 98.88 117 LEU B N 1
AT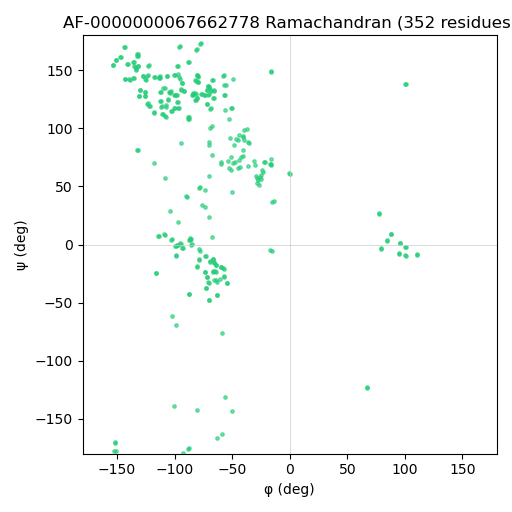OM 2297 C CA . LEU B 1 117 ? 4.625 20.531 11.742 1 98.88 117 LEU B CA 1
ATOM 2298 C C . LEU B 1 117 ? 6.113 20.484 11.414 1 98.88 117 LEU B C 1
ATOM 2300 O O . LEU B 1 117 ? 6.738 21.531 11.227 1 98.88 117 LEU B O 1
ATOM 2304 N N . TYR B 1 118 ? 6.637 19.312 11.359 1 98.81 118 TYR B N 1
ATOM 2305 C CA . TYR B 1 118 ? 8.031 19.141 10.969 1 98.81 118 TYR B CA 1
ATOM 2306 C C . TYR B 1 118 ? 8.266 17.766 10.352 1 98.81 118 TYR B C 1
ATOM 2308 O O . TYR B 1 118 ? 7.465 16.844 10.555 1 98.81 118 TYR B O 1
ATOM 2316 N N . GLY B 1 119 ? 9.25 17.625 9.523 1 98.88 119 GLY B N 1
ATOM 2317 C CA . GLY B 1 119 ? 9.656 16.344 8.992 1 98.88 119 GLY B CA 1
ATOM 2318 C C . GLY B 1 119 ? 10.531 15.547 9.945 1 98.88 119 GLY B C 1
ATOM 2319 O O . GLY B 1 119 ? 11.547 16.047 10.422 1 98.88 119 GLY B O 1
ATOM 2320 N N . SER B 1 120 ? 10.117 14.352 10.211 1 98.88 120 SER B N 1
ATOM 2321 C CA . SER B 1 120 ? 10.859 13.5 11.125 1 98.88 120 SER B CA 1
ATOM 2322 C C . SER B 1 120 ? 11.555 12.367 10.391 1 98.88 120 SER B C 1
ATOM 2324 O O . SER B 1 120 ? 10.922 11.648 9.609 1 98.88 120 SER B O 1
ATOM 2326 N N . GLY B 1 121 ? 12.758 12.102 10.672 1 98.31 121 GLY B N 1
ATOM 2327 C CA . GLY B 1 121 ? 13.508 11.016 10.055 1 98.31 121 GLY B CA 1
ATOM 2328 C C . GLY B 1 121 ? 13.18 9.656 10.641 1 98.31 121 GLY B C 1
ATOM 2329 O O . GLY B 1 121 ? 13.57 8.625 10.094 1 98.31 121 GLY B O 1
ATOM 2330 N N . HIS B 1 122 ? 12.484 9.688 11.773 1 97.62 122 HIS B N 1
ATOM 2331 C CA . HIS B 1 122 ? 12.125 8.438 12.422 1 97.62 122 HIS B CA 1
ATOM 2332 C C . HIS B 1 122 ? 10.656 8.43 12.836 1 97.62 122 HIS B C 1
ATOM 2334 O O . HIS B 1 122 ? 10.094 9.484 13.156 1 97.62 122 HIS B O 1
ATOM 2340 N N . TYR B 1 123 ? 10.18 7.309 12.844 1 97.25 123 TYR B N 1
ATOM 2341 C CA . TYR B 1 123 ? 8.805 7.117 13.297 1 97.25 123 TYR B CA 1
ATOM 2342 C C . TYR B 1 123 ? 8.695 7.312 14.805 1 97.25 123 TYR B C 1
ATOM 2344 O O . TYR B 1 123 ? 9.484 6.754 15.57 1 97.25 123 TYR B O 1
ATOM 2352 N N . ASN B 1 124 ? 7.836 8.078 15.266 1 97.94 124 ASN B N 1
ATOM 2353 C CA . ASN B 1 124 ? 7.52 8.273 16.672 1 97.94 124 ASN B CA 1
ATOM 2354 C C . ASN B 1 124 ? 6.062 8.68 16.875 1 97.94 124 ASN B C 1
ATOM 2356 O O . ASN B 1 124 ? 5.316 8.82 15.906 1 97.94 124 ASN B O 1
ATOM 2360 N N . ASP B 1 125 ? 5.621 8.938 18.078 1 98.38 125 ASP B N 1
ATOM 2361 C CA . ASP B 1 125 ? 4.215 9.18 18.375 1 98.38 125 ASP B CA 1
ATOM 2362 C C . ASP B 1 125 ? 3.721 10.469 17.734 1 98.38 125 ASP B C 1
ATOM 2364 O O . ASP B 1 125 ? 2.537 10.594 17.406 1 98.38 125 ASP B O 1
ATOM 2368 N N . GLU B 1 126 ? 4.633 11.336 17.453 1 98.88 126 GLU B N 1
ATOM 2369 C CA . GLU B 1 126 ? 4.246 12.609 16.859 1 98.88 126 GLU B CA 1
ATOM 2370 C C . GLU B 1 126 ? 3.973 12.469 15.367 1 98.88 126 GLU B C 1
ATOM 2372 O O . GLU B 1 126 ? 3.482 13.398 14.727 1 98.88 126 GLU B O 1
ATOM 2377 N N . CYS B 1 127 ? 4.211 11.273 14.852 1 98.88 127 CYS B N 1
ATOM 2378 C CA . CYS B 1 127 ? 4 11.008 13.43 1 98.88 127 CYS B CA 1
ATOM 2379 C C . CYS B 1 127 ? 2.623 10.398 13.195 1 98.88 127 CYS B C 1
ATOM 2381 O O . CYS B 1 127 ? 2.27 10.086 12.055 1 98.88 127 CYS B O 1
ATOM 2383 N N . LYS B 1 128 ? 1.814 10.211 14.211 1 98.88 128 LYS B N 1
ATOM 2384 C CA . LYS B 1 128 ? 0.531 9.523 14.102 1 98.88 128 LYS B CA 1
ATOM 2385 C C . LYS B 1 128 ? -0.62 10.523 14 1 98.88 128 LYS B C 1
ATOM 2387 O O . LYS B 1 128 ? -0.748 11.414 14.836 1 98.88 128 LYS B O 1
ATOM 2392 N N . PHE B 1 129 ? -1.449 10.305 12.984 1 98.88 129 PHE B N 1
ATOM 2393 C CA . PHE B 1 129 ? -2.58 11.203 12.773 1 98.88 129 PHE B CA 1
ATOM 2394 C C . PHE B 1 129 ? -3.871 10.414 12.602 1 98.88 129 PHE B C 1
ATOM 2396 O O . PHE B 1 129 ? -3.912 9.43 11.852 1 98.88 129 PHE B O 1
ATOM 2403 N N . LYS B 1 130 ? -4.883 10.797 13.266 1 98.81 130 LYS B N 1
ATOM 2404 C CA . LYS B 1 130 ? -6.223 10.289 12.992 1 98.81 130 LYS B CA 1
ATOM 2405 C C . LYS B 1 130 ? -6.77 10.852 11.68 1 98.81 130 LYS B C 1
ATOM 2407 O O . LYS B 1 130 ? -6.824 12.062 11.492 1 98.81 130 LYS B O 1
ATOM 2412 N N . GLU B 1 131 ? -7.066 10 10.82 1 98.5 131 GLU B N 1
ATOM 2413 C CA . GLU B 1 131 ? -7.672 10.375 9.547 1 98.5 131 GLU B CA 1
ATOM 2414 C C . GLU B 1 131 ? -9.195 10.438 9.656 1 98.5 131 GLU B C 1
ATOM 2416 O O . GLU B 1 131 ? -9.859 9.398 9.734 1 98.5 131 GLU B O 1
ATOM 2421 N N . ASN B 1 132 ? -9.789 11.625 9.633 1 98 132 ASN B N 1
ATOM 2422 C CA . ASN B 1 132 ? -11.227 11.836 9.742 1 98 132 ASN B CA 1
ATOM 2423 C C . ASN B 1 132 ? -11.844 12.219 8.398 1 98 132 ASN B C 1
ATOM 2425 O O . ASN B 1 132 ? -11.438 13.203 7.785 1 98 132 ASN B O 1
ATOM 2429 N N . ILE B 1 133 ? -12.828 11.406 8.055 1 96.25 133 ILE B N 1
ATOM 2430 C CA . ILE B 1 133 ? -13.555 11.758 6.84 1 96.25 133 ILE B CA 1
ATOM 2431 C C . ILE B 1 133 ? -14.641 12.781 7.156 1 96.25 133 ILE B C 1
ATOM 2433 O O . ILE B 1 133 ? -15.477 12.555 8.031 1 96.25 133 ILE B O 1
ATOM 2437 N N . LEU B 1 134 ? -14.625 13.797 6.418 1 96.69 134 LEU B N 1
ATOM 2438 C CA . LEU B 1 134 ? -15.547 14.898 6.656 1 96.69 134 LEU B CA 1
ATOM 2439 C C . LEU B 1 134 ? -16.781 14.773 5.777 1 96.69 134 LEU B C 1
ATOM 2441 O O . LEU B 1 134 ? -16.812 13.945 4.859 1 96.69 134 LEU B O 1
ATOM 2445 N N . ALA B 1 135 ? -17.797 15.562 5.996 1 94.62 135 ALA B N 1
ATOM 2446 C CA . ALA B 1 135 ? -19.078 15.531 5.285 1 94.62 135 ALA B CA 1
ATOM 2447 C C . ALA B 1 135 ? -18.891 15.859 3.809 1 94.62 135 ALA B C 1
ATOM 2449 O O . ALA B 1 135 ? -19.641 15.359 2.959 1 94.62 135 ALA B O 1
ATOM 2450 N N . ASN B 1 136 ? -17.875 16.734 3.559 1 93.38 136 ASN B N 1
ATOM 2451 C CA . ASN B 1 136 ? -17.641 17.109 2.172 1 93.38 136 ASN B CA 1
ATOM 2452 C C . ASN B 1 136 ? -16.703 16.125 1.465 1 93.38 136 ASN B C 1
ATOM 2454 O O . ASN B 1 136 ? -16.188 16.422 0.385 1 93.38 136 ASN B O 1
ATOM 2458 N N . ASN B 1 137 ? -16.281 15.023 2.061 1 92.69 137 ASN B N 1
ATOM 2459 C CA . ASN B 1 137 ? -15.5 13.922 1.515 1 92.69 137 ASN B CA 1
ATOM 2460 C C . ASN B 1 137 ? -14 14.227 1.567 1 92.69 137 ASN B C 1
ATOM 2462 O O . ASN B 1 137 ? -13.188 13.453 1.057 1 92.69 137 ASN B O 1
ATOM 2466 N N . TYR B 1 138 ? -13.734 15.344 2.139 1 96.62 138 TYR B N 1
ATOM 2467 C CA . TYR B 1 138 ? -12.328 15.609 2.447 1 96.62 138 TYR B CA 1
ATOM 2468 C C . TYR B 1 138 ? -11.914 14.922 3.738 1 96.62 138 TYR B C 1
ATOM 2470 O O . TYR B 1 138 ? -12.758 14.414 4.48 1 96.62 138 TYR B O 1
ATOM 2478 N N . ASN B 1 139 ? -10.648 14.914 3.91 1 97.81 139 ASN B N 1
ATOM 2479 C CA . ASN B 1 139 ? -10.109 14.367 5.145 1 97.81 139 ASN B CA 1
ATOM 2480 C C . ASN B 1 139 ? -9.461 15.445 6.008 1 97.81 139 ASN B C 1
ATOM 2482 O O . ASN B 1 139 ? -8.875 16.391 5.484 1 97.81 139 ASN B O 1
ATOM 2486 N N . ALA B 1 140 ? -9.617 15.305 7.238 1 98.81 140 ALA B N 1
ATOM 2487 C CA . ALA B 1 140 ? -8.836 16.047 8.219 1 98.81 140 ALA B CA 1
ATOM 2488 C C . ALA B 1 140 ? -7.91 15.133 9.008 1 98.81 140 ALA B C 1
ATOM 2490 O O . ALA B 1 140 ? -8.273 14 9.328 1 98.81 140 ALA B O 1
ATOM 2491 N N . TYR B 1 141 ? -6.75 15.594 9.359 1 98.88 141 TYR B N 1
ATOM 2492 C CA . TYR B 1 141 ? -5.746 14.805 10.062 1 98.88 141 TYR B CA 1
ATOM 2493 C C . TYR B 1 141 ? -5.434 15.406 11.422 1 98.88 141 TYR B C 1
ATOM 2495 O O . TYR B 1 141 ? -4.836 16.484 11.516 1 98.88 141 TYR B O 1
ATOM 2503 N N . GLU B 1 142 ? -5.777 14.711 12.422 1 98.94 142 GLU B N 1
ATOM 2504 C CA . GLU B 1 142 ? -5.629 15.133 13.812 1 98.94 142 GLU B CA 1
ATOM 2505 C C . GLU B 1 142 ? -4.445 14.438 14.477 1 98.94 142 GLU B C 1
ATOM 2507 O O . GLU B 1 142 ? -4.297 13.219 14.383 1 98.94 142 GLU B O 1
ATOM 2512 N N . SER B 1 143 ? -3.613 15.227 15.148 1 98.88 143 SER B N 1
ATOM 2513 C CA . SER B 1 143 ? -2.523 14.602 15.883 1 98.88 143 SER B CA 1
ATOM 2514 C C . SER B 1 143 ? -3.051 13.578 16.891 1 98.88 143 SER B C 1
ATOM 2516 O O . SER B 1 143 ? -3.941 13.883 17.688 1 98.88 143 SER B O 1
ATOM 2518 N N . ALA B 1 144 ? -2.52 12.422 16.844 1 98.75 144 ALA B N 1
ATOM 2519 C CA . ALA B 1 144 ? -2.879 11.422 17.844 1 98.75 144 ALA B CA 1
ATOM 2520 C C . ALA B 1 144 ? -2.252 11.758 19.188 1 98.75 144 ALA B C 1
ATOM 2522 O O . ALA B 1 144 ? -2.873 11.555 20.234 1 98.75 144 ALA B O 1
ATOM 2523 N N . ALA B 1 145 ? -1.028 12.281 19.156 1 98.75 145 ALA B N 1
ATOM 2524 C CA . ALA B 1 145 ? -0.297 12.617 20.375 1 98.75 145 ALA B CA 1
ATOM 2525 C C . ALA B 1 145 ? -0.915 13.836 21.062 1 98.75 145 ALA B C 1
ATOM 2527 O O . ALA B 1 145 ? -0.9 13.93 22.297 1 98.75 145 ALA B O 1
ATOM 2528 N N . TYR B 1 146 ? -1.45 14.719 20.281 1 98.75 146 TYR B N 1
ATOM 2529 C CA . TYR B 1 146 ? -2.008 15.953 20.797 1 98.75 146 TYR B CA 1
ATOM 2530 C C . TYR B 1 146 ? -3.391 16.219 20.219 1 98.75 146 TYR B C 1
ATOM 2532 O O . TYR B 1 146 ? -3.553 17.109 19.375 1 98.75 146 TYR B O 1
ATOM 2540 N N . PRO B 1 147 ? -4.414 15.555 20.812 1 98.44 147 PRO B N 1
ATOM 2541 C CA . PRO B 1 147 ? -5.777 15.672 20.297 1 98.44 147 PRO B CA 1
ATOM 2542 C C . PRO B 1 147 ? -6.266 17.125 20.25 1 98.44 147 PRO B C 1
ATOM 2544 O O . PRO B 1 147 ? -5.996 17.906 21.156 1 98.44 147 PRO B O 1
ATOM 2547 N N . GLY B 1 148 ? -6.902 17.438 19.188 1 98.44 148 GLY B N 1
ATOM 2548 C CA . GLY B 1 148 ? -7.402 18.781 18.984 1 98.44 148 GLY B CA 1
ATOM 2549 C C . GLY B 1 148 ? -6.527 19.609 18.062 1 98.44 148 GLY B C 1
ATOM 2550 O O . GLY B 1 148 ? -6.922 20.688 17.625 1 98.44 148 GLY B O 1
ATOM 2551 N N . MET B 1 149 ? -5.379 19.078 17.766 1 98.88 149 MET B N 1
ATOM 2552 C CA . MET B 1 149 ? -4.469 19.766 16.844 1 98.88 149 MET B CA 1
ATOM 2553 C C . MET B 1 149 ? -4.484 19.109 15.469 1 98.88 149 MET B C 1
ATOM 2555 O O . MET B 1 149 ? -4.324 17.891 15.359 1 98.88 149 MET B O 1
ATOM 2559 N N . TYR B 1 150 ? -4.645 19.906 14.391 1 98.88 150 TYR B N 1
ATOM 2560 C CA . TYR B 1 150 ? -4.84 19.375 13.047 1 98.88 150 TYR B CA 1
ATOM 2561 C C . TYR B 1 150 ? -3.773 19.891 12.086 1 98.88 150 TYR B C 1
ATOM 2563 O O . TYR B 1 150 ? -3.207 20.969 12.305 1 98.88 150 TYR B O 1
ATOM 2571 N N . ILE B 1 151 ? -3.545 19.125 11.062 1 98.94 151 ILE B N 1
ATOM 2572 C CA . ILE B 1 151 ? -2.74 19.625 9.953 1 98.94 151 ILE B CA 1
ATOM 2573 C C . ILE B 1 151 ? -3.535 20.672 9.164 1 98.94 151 ILE B C 1
ATOM 2575 O O . ILE B 1 151 ? -4.707 20.453 8.844 1 98.94 151 ILE B O 1
ATOM 2579 N N . GLY B 1 152 ? -2.896 21.719 8.914 1 98.81 152 GLY B N 1
ATOM 2580 C CA . GLY B 1 152 ? -3.547 22.75 8.141 1 98.81 152 GLY B CA 1
ATOM 2581 C C . GLY B 1 152 ? -2.574 23.594 7.328 1 98.81 152 GLY B C 1
ATOM 2582 O O . GLY B 1 152 ? -1.383 23.641 7.641 1 98.81 152 GLY B O 1
ATOM 2583 N N . LEU B 1 153 ? -3.08 24.234 6.316 1 98.69 153 LEU B N 1
ATOM 2584 C CA . LEU B 1 153 ? -2.328 25.156 5.469 1 98.69 153 LEU B CA 1
ATOM 2585 C C . LEU B 1 153 ? -3.01 26.516 5.406 1 98.69 153 LEU B C 1
ATOM 2587 O O . LEU B 1 153 ? -4.238 26.594 5.352 1 98.69 153 LEU B O 1
ATOM 2591 N N . SER B 1 154 ? -2.203 27.562 5.398 1 97.88 154 SER B N 1
ATOM 2592 C CA . SER B 1 154 ? -2.734 28.906 5.219 1 97.88 154 SER B CA 1
ATOM 2593 C C . SER B 1 154 ? -3.076 29.188 3.758 1 97.88 154 SER B C 1
ATOM 2595 O O . SER B 1 154 ? -2.764 28.375 2.881 1 97.88 154 SER B O 1
ATOM 2597 N N . LYS B 1 155 ? -3.674 30.297 3.555 1 97.06 155 LYS B N 1
ATOM 2598 C CA . LYS B 1 155 ? -4.023 30.719 2.201 1 97.06 155 LYS B CA 1
ATOM 2599 C C . LYS B 1 155 ? -2.771 30.953 1.361 1 97.06 155 LYS B C 1
ATOM 2601 O O . LYS B 1 155 ? -2.85 31.047 0.135 1 97.06 155 LYS B O 1
ATOM 2606 N N . MET B 1 156 ? -1.631 31.109 1.99 1 96.81 156 MET B N 1
ATOM 2607 C CA . MET B 1 156 ? -0.375 31.344 1.278 1 96.81 156 MET B CA 1
ATOM 2608 C C . MET B 1 156 ? 0.421 30.047 1.162 1 96.81 156 MET B C 1
ATOM 2610 O O . MET B 1 156 ? 1.55 30.047 0.667 1 96.81 156 MET B O 1
ATOM 2614 N N . GLY B 1 157 ? -0.073 28.953 1.701 1 97.56 157 GLY B N 1
ATOM 2615 C CA . GLY B 1 157 ? 0.575 27.656 1.543 1 97.56 157 GLY B CA 1
ATOM 2616 C C . GLY B 1 157 ? 1.479 27.297 2.707 1 97.56 157 GLY B C 1
ATOM 2617 O O . GLY B 1 157 ? 2.082 26.234 2.721 1 97.56 157 GLY B O 1
ATOM 2618 N N . LYS B 1 158 ? 1.5 28.203 3.684 1 97.88 158 LYS B N 1
ATOM 2619 C CA . LYS B 1 158 ? 2.307 27.906 4.867 1 97.88 158 LYS B CA 1
ATOM 2620 C C . LYS B 1 158 ? 1.57 26.969 5.824 1 97.88 158 LYS B C 1
ATOM 2622 O O . LYS B 1 158 ? 0.349 27.062 5.965 1 97.88 158 LYS B O 1
ATOM 2627 N N . SER B 1 159 ? 2.336 26.141 6.461 1 98.38 159 SER B N 1
ATOM 2628 C CA . SER B 1 159 ? 1.716 25.281 7.469 1 98.38 159 SER B CA 1
ATOM 2629 C C . SER B 1 159 ? 1.213 26.109 8.656 1 98.38 159 SER B C 1
ATOM 2631 O O . SER B 1 159 ? 1.868 27.062 9.078 1 98.38 159 SER B O 1
ATOM 2633 N N . 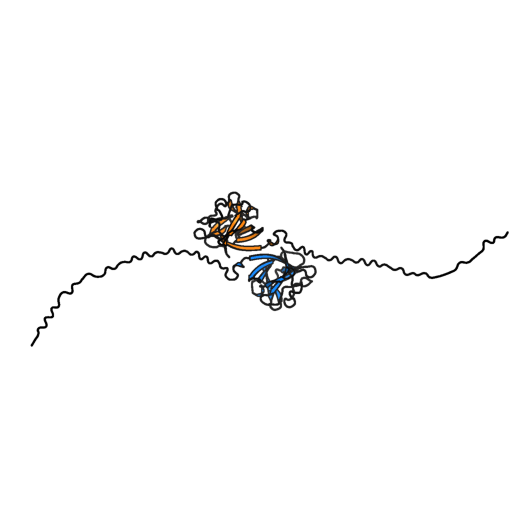LYS B 1 160 ? 0.101 25.75 9.172 1 98.5 160 LYS B N 1
ATOM 2634 C CA . LYS B 1 160 ? -0.478 26.375 10.352 1 98.5 160 LYS B CA 1
ATOM 2635 C C . LYS B 1 160 ? -0.165 25.562 11.609 1 98.5 160 LYS B C 1
ATOM 2637 O O . LYS B 1 160 ? 0.063 24.359 11.539 1 98.5 160 LYS B O 1
ATOM 2642 N N . ARG B 1 161 ? -0.151 26.312 12.727 1 98.5 161 ARG B N 1
ATOM 2643 C CA . ARG B 1 161 ? -0.052 25.594 13.992 1 98.5 161 ARG B CA 1
ATOM 2644 C C . ARG B 1 161 ? -1.326 24.797 14.281 1 98.5 161 ARG B C 1
ATOM 2646 O O . ARG B 1 161 ? -2.432 25.328 14.148 1 98.5 161 ARG B O 1
ATOM 2653 N N . GLY B 1 162 ? -1.081 23.578 14.648 1 98.5 162 GLY B N 1
ATOM 2654 C CA . GLY B 1 162 ? -2.203 22.656 14.812 1 98.5 162 GLY B CA 1
ATOM 2655 C C . GLY B 1 162 ? -3.234 23.156 15.805 1 98.5 162 GLY B C 1
ATOM 2656 O O . GLY B 1 162 ? -4.414 22.812 15.703 1 98.5 162 GLY B O 1
ATOM 2657 N N . ASN B 1 163 ? -2.803 23.984 16.797 1 97.5 163 ASN B N 1
ATOM 2658 C CA . ASN B 1 163 ? -3.717 24.453 17.828 1 97.5 163 ASN B CA 1
ATOM 2659 C C . ASN B 1 163 ? -4.457 25.719 17.375 1 97.5 163 ASN B C 1
ATOM 2661 O O . ASN B 1 163 ? -5.258 26.281 18.125 1 97.5 163 ASN B O 1
ATOM 2665 N N . ARG B 1 164 ? -4.246 26.141 16.141 1 97.56 164 ARG B N 1
ATOM 2666 C CA . ARG B 1 164 ? -4.879 27.344 15.617 1 97.56 164 ARG B CA 1
ATOM 2667 C C . ARG B 1 164 ? -5.863 27.016 14.5 1 97.56 164 ARG B C 1
ATOM 2669 O O . ARG B 1 164 ? -6.332 27.906 13.789 1 97.56 164 ARG B O 1
ATOM 2676 N N . VAL B 1 165 ? -6.09 25.781 14.289 1 98.06 165 VAL B N 1
ATOM 2677 C CA . VAL B 1 165 ? -7.004 25.391 13.219 1 98.06 165 VAL B CA 1
ATOM 2678 C C . VAL B 1 165 ? -7.957 24.312 13.734 1 98.06 165 VAL B C 1
ATOM 2680 O O . VAL B 1 165 ? -7.648 23.609 14.695 1 98.06 165 VAL B O 1
ATOM 2683 N N . THR B 1 166 ? -9.094 24.25 13.156 1 97.25 166 THR B N 1
ATOM 2684 C CA . THR B 1 166 ? -10.109 23.234 13.453 1 97.25 166 THR B CA 1
ATOM 2685 C C . THR B 1 166 ? -10.648 22.609 12.172 1 97.25 166 THR B C 1
ATOM 2687 O O . THR B 1 166 ? -10.5 23.188 11.086 1 97.25 166 THR B O 1
ATOM 2690 N N . PRO B 1 167 ? -11.258 21.5 12.305 1 96.75 167 PRO B N 1
ATOM 2691 C CA . PRO B 1 167 ? -11.75 20.797 11.117 1 96.75 167 PRO B CA 1
ATOM 2692 C C . PRO B 1 167 ? -12.875 21.547 10.414 1 96.75 167 PRO B C 1
ATOM 2694 O O . PRO B 1 167 ? -13.258 21.188 9.297 1 96.75 167 PRO B O 1
ATOM 2697 N N . LYS B 1 168 ? -13.422 22.531 11.031 1 96.62 168 LYS B N 1
ATOM 2698 C CA . LYS B 1 168 ? -14.445 23.344 10.375 1 96.62 168 LYS B CA 1
ATOM 2699 C C . LYS B 1 168 ? -13.828 24.266 9.32 1 96.62 168 LYS B C 1
ATOM 2701 O O . LYS B 1 168 ? -14.531 24.75 8.43 1 96.62 168 LYS B O 1
ATOM 2706 N N . MET B 1 169 ? -12.602 24.531 9.5 1 97.38 169 MET B N 1
ATOM 2707 C CA . MET B 1 169 ? -11.891 25.422 8.586 1 97.38 169 MET B CA 1
ATOM 2708 C C . MET B 1 169 ? -11.391 24.656 7.363 1 97.38 169 MET B C 1
ATOM 2710 O O . MET B 1 169 ? -10.734 23.625 7.496 1 97.38 169 MET B O 1
ATOM 2714 N N . THR B 1 170 ? -11.617 25.094 6.191 1 96.5 170 THR B N 1
ATOM 2715 C CA . THR B 1 170 ? -11.188 24.469 4.949 1 96.5 170 THR B CA 1
ATOM 2716 C C . THR B 1 170 ? -9.672 24.281 4.926 1 96.5 170 THR B C 1
ATOM 2718 O O . THR B 1 170 ? -9.148 23.422 4.207 1 96.5 170 THR B O 1
ATOM 2721 N N . MET B 1 171 ? -8.977 25.094 5.777 1 97.69 171 MET B N 1
ATOM 2722 C CA . MET B 1 171 ? -7.523 25.016 5.902 1 97.69 171 MET B CA 1
ATOM 2723 C C . MET B 1 171 ? -7.074 23.641 6.348 1 97.69 171 MET B C 1
ATOM 2725 O O . MET B 1 171 ? -5.906 23.281 6.203 1 97.69 171 MET B O 1
ATOM 2729 N N . THR B 1 172 ? -7.977 22.844 6.93 1 98.62 172 THR B N 1
ATOM 2730 C CA . THR B 1 172 ? -7.633 21.531 7.457 1 98.62 172 THR B CA 1
ATOM 2731 C C . THR B 1 172 ? -8.227 20.422 6.586 1 98.62 172 THR B C 1
ATOM 2733 O O . THR B 1 172 ? -8.227 19.25 6.969 1 98.62 172 THR B O 1
ATOM 2736 N N . HIS B 1 173 ? -8.789 20.75 5.402 1 98.5 173 HIS B N 1
ATOM 2737 C CA . HIS B 1 173 ? -9.438 19.781 4.523 1 98.5 173 HIS B CA 1
ATOM 2738 C C . HIS B 1 173 ? -8.492 19.328 3.416 1 98.5 173 HIS B C 1
ATOM 2740 O O . HIS B 1 173 ? -8.023 20.141 2.619 1 98.5 173 HIS B O 1
ATOM 2746 N N . PHE B 1 174 ? -8.289 18.031 3.363 1 98.38 174 PHE B N 1
ATOM 2747 C CA . PHE B 1 174 ? -7.363 17.5 2.373 1 98.38 174 PHE B CA 1
ATOM 2748 C C . PHE B 1 174 ? -8.039 16.422 1.532 1 98.38 174 PHE B C 1
ATOM 2750 O O . PHE B 1 174 ? -8.656 15.5 2.074 1 98.38 174 PHE B O 1
ATOM 2757 N N . LEU B 1 175 ? -7.914 16.531 0.273 1 96.44 175 LEU B N 1
ATOM 2758 C CA . LEU B 1 175 ? -8.414 15.539 -0.674 1 96.44 175 LEU B CA 1
ATOM 2759 C C . LEU B 1 175 ? -7.277 14.664 -1.201 1 96.44 175 LEU B C 1
ATOM 2761 O O . LEU B 1 175 ? -6.375 15.164 -1.882 1 96.44 175 LEU B O 1
ATOM 2765 N N . PRO B 1 176 ? -7.355 13.375 -0.859 1 93.62 176 PRO B N 1
ATOM 2766 C CA . PRO B 1 176 ? -6.344 12.5 -1.455 1 93.62 176 PRO B CA 1
ATOM 2767 C C . PRO B 1 176 ? -6.484 12.383 -2.971 1 93.62 176 PRO B C 1
ATOM 2769 O O . PRO B 1 176 ? -7.594 12.195 -3.477 1 93.62 176 PRO B O 1
ATOM 2772 N N . ARG B 1 177 ? -5.34 12.547 -3.619 1 89.25 177 ARG B N 1
ATOM 2773 C CA . ARG B 1 177 ? -5.281 12.453 -5.074 1 89.25 177 ARG B CA 1
ATOM 2774 C C . ARG B 1 177 ? -4.137 11.555 -5.52 1 89.25 177 ARG B C 1
ATOM 2776 O O . ARG B 1 177 ? -3.223 11.273 -4.742 1 89.25 177 ARG B O 1
ATOM 2783 N N . ILE B 1 178 ? -4.262 10.945 -6.703 1 81.94 178 ILE B N 1
ATOM 2784 C CA . ILE B 1 178 ? -3.154 10.18 -7.266 1 81.94 178 ILE B CA 1
ATOM 2785 C C . ILE B 1 178 ? -2.242 11.102 -8.062 1 81.94 178 ILE B C 1
ATOM 2787 O O . ILE B 1 178 ? -2.713 12.055 -8.695 1 81.94 178 ILE B O 1
#

Radius of gyration: 40.51 Å; Cα contacts (8 Å, |Δi|>4): 766; chains: 2; bounding box: 66×176×144 Å

Foldseek 3Di:
DCPPVPPCPDDPDDDDDDPPPPPVVPPPPVPPPVCPVCVCVPVPQCVVQPPDKDWWWWWFPAAVIFTWFQALVWFIWTDDDDDLRRIWIWGDPHVQKTWTAGPVSCFTWFADPQQDTTTHNDDDLRRIWGWDQDPVRFTWTARPVHGQFTWFAHNVTHTDRRNVDGPVDSRRTIDIHD/DCPDPDDDDPDDDDDDPPPPPPPPPPPPPPPPPPPPPCPVVPVPQCVVQPPDKDWWWWWFPAAVIFTWFQDLVWFTWTDDDDDLRRIWIWGDPHVQKTWTARPVSCFTWFADPQQDTTTHNDDDLRRIWRWDQDPVRFTWTARPVHGQFTWFAHNVTHTDRRNPDGPVDSRRTIDIHD

pLDDT: mean 79.77, std 29.56, range [20.17, 98.94]

Solvent-accessible surface area (backbone atoms only — not comparable to full-atom values): 19654 Å² total; per-residue (Å²): 137,87,77,72,78,71,81,70,83,76,79,80,69,90,70,86,79,80,84,75,76,74,76,75,68,72,72,73,71,62,74,73,69,72,61,68,68,67,61,56,74,58,50,55,96,54,50,76,37,54,46,39,35,32,43,31,26,41,37,26,76,28,70,89,33,22,28,45,26,34,43,76,89,21,50,49,36,37,35,70,69,86,54,72,34,24,40,24,37,41,28,49,78,40,94,58,24,28,33,45,28,19,65,67,44,59,26,29,46,24,43,50,98,78,18,44,64,34,44,29,83,62,90,52,65,42,27,32,23,34,60,40,78,43,95,87,70,26,30,29,40,28,31,61,73,47,76,76,18,28,54,32,37,40,67,83,20,44,59,38,43,5,76,77,45,51,80,87,39,59,39,21,33,29,38,79,36,121,140,77,87,72,85,80,85,87,78,80,90,81,88,88,85,78,84,71,84,73,78,75,78,74,73,72,73,73,72,67,74,74,70,73,63,71,68,66,62,57,74,58,51,54,96,54,52,75,37,54,46,40,35,34,43,31,27,40,37,24,78,30,70,89,33,22,28,44,27,34,42,76,88,22,50,50,36,37,35,70,68,86,53,73,33,25,39,25,37,43,28,50,79,42,93,59,24,26,33,45,28,18,65,66,44,59,24,28,47,27,43,51,98,78,18,44,64,34,43,29,84,61,92,51,65,44,28,32,23,34,59,41,79,44,95,86,70,25,31,29,40,28,33,60,74,48,73,75,18,28,53,32,38,40,66,86,21,43,57,39,43,5,74,77,45,50,81,87,40,58,40,21,33,29,37,80,37,121

InterPro domains:
  IPR002209 Fibroblast growth factor family [PF00167] (54-175)
  IPR002209 Fibroblast growth factor family [PR00263] (56-68)
  IPR002209 Fibroblast growth factor family [PR00263] (88-10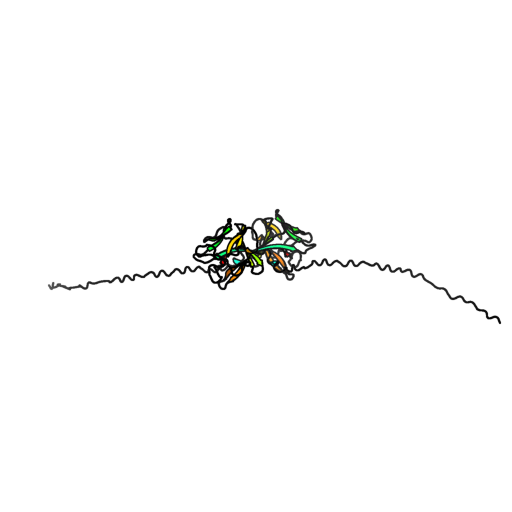2)
  IPR002209 Fibroblast growth factor family [PR00263] (108-120)
  IPR002209 Fibroblast growth factor family [PR00263] (124-143)
  IPR002209 Fibroblast growth factor family [PS00247] (115-138)
  IPR002209 Fibroblast growth factor family [PTHR11486] (27-177)
  IPR002209 Fibroblast growth factor family [SM00442] (52-178)
  IPR008996 Cytokine IL1/FGF [SSF50353] (48-177)